Protein AF-A0A3E1DMH4-F1 (afdb_monomer)

Radius of gyration: 22.89 Å; Cα contacts (8 Å, |Δi|>4): 428; chains: 1; bounding box: 79×48×74 Å

Secondary structure (DSSP, 8-state):
-----HHHHHHHHHHHHHHHHHHHHHHHHHHH-HHHHHHHT-EEEETTEEEEHHHHHHHHHHHHHHHHHHHHHH-SS----HHHHHHHHHHHHHH-HHHHHHH---HHHHHHHHHHHHHHHHHHHHHHHHHHHHHHHHHHHHHHHHHTT-TT--HHHHIIIIIHHHHHHHHHHHHHHHHHHHHH---GGGT----EE---HHHHHHHHTTSTTHHHHHHHHTT-----SS---SSHHHHHHHHHHHHHHHHHHHHHHHHHGGG--TTEES----SGGGGT-S-HHHHHHHHHHHHHTHHHHHHHHHH-HHHHHHHHHHHHHHHHHHHHHHHHHHHHHHHH-TTHHHHHHHS--SSSTT--

Structure (mmCIF, N/CA/C/O backbone):
data_AF-A0A3E1DMH4-F1
#
_entry.id   AF-A0A3E1DMH4-F1
#
loop_
_atom_site.group_PDB
_atom_site.id
_atom_site.type_symbol
_atom_site.label_atom_id
_atom_site.label_alt_id
_atom_site.label_comp_id
_atom_site.label_asym_id
_atom_site.label_entity_id
_atom_site.label_seq_id
_atom_site.pdbx_PDB_ins_code
_atom_site.Cartn_x
_atom_site.Cartn_y
_atom_site.Cartn_z
_atom_site.occupancy
_atom_site.B_iso_or_equiv
_atom_site.auth_seq_id
_atom_site.auth_comp_id
_atom_site.auth_asym_id
_atom_site.auth_atom_id
_atom_site.pdbx_PDB_model_num
ATOM 1 N N . MET A 1 1 ? -45.603 11.036 7.719 1.00 42.62 1 MET A N 1
ATOM 2 C CA . MET A 1 1 ? -44.415 11.796 8.165 1.00 42.62 1 MET A CA 1
ATOM 3 C C . MET A 1 1 ? -44.115 11.352 9.591 1.00 42.62 1 MET A C 1
ATOM 5 O O . MET A 1 1 ? -44.604 11.931 10.548 1.00 42.62 1 MET A O 1
ATOM 9 N N . THR A 1 2 ? -43.484 10.188 9.725 1.00 43.38 2 THR A N 1
ATOM 10 C CA . THR A 1 2 ? -43.282 9.510 11.009 1.00 43.38 2 THR A CA 1
ATOM 11 C C . THR A 1 2 ? -42.132 10.176 11.747 1.00 43.38 2 THR A C 1
ATOM 13 O O . THR A 1 2 ? -41.051 10.368 11.196 1.00 43.38 2 THR A O 1
ATOM 16 N N . ILE A 1 3 ? -42.423 10.563 12.981 1.00 47.69 3 ILE A N 1
ATOM 17 C CA . ILE A 1 3 ? -41.559 11.258 13.927 1.00 47.69 3 ILE A CA 1
ATOM 18 C C . ILE A 1 3 ? -40.188 10.569 13.970 1.00 47.69 3 ILE A C 1
ATOM 20 O O . ILE A 1 3 ? -40.087 9.384 14.289 1.00 47.69 3 ILE A O 1
ATOM 24 N N . LEU A 1 4 ? -39.138 11.315 13.615 1.00 56.84 4 LEU A N 1
ATOM 25 C CA . LEU A 1 4 ? -37.748 10.947 13.876 1.00 56.84 4 LEU A CA 1
ATOM 26 C C . LEU A 1 4 ? -37.645 10.524 15.341 1.00 56.84 4 LEU A C 1
ATOM 28 O O . LEU A 1 4 ? -37.853 11.342 16.231 1.00 56.84 4 LEU A O 1
ATOM 32 N N . ASN A 1 5 ? -37.342 9.253 15.595 1.00 65.50 5 ASN A N 1
ATOM 33 C CA . ASN A 1 5 ? -37.099 8.771 16.947 1.00 65.50 5 ASN A CA 1
ATOM 34 C C . ASN A 1 5 ? -35.883 9.550 17.488 1.00 65.50 5 ASN A C 1
ATOM 36 O O . ASN A 1 5 ? -34.754 9.305 17.053 1.00 65.50 5 ASN A O 1
ATOM 40 N N . THR A 1 6 ? -36.108 10.541 18.359 1.00 75.44 6 THR A N 1
ATOM 41 C CA . THR A 1 6 ? -35.108 11.546 18.771 1.00 75.44 6 THR A CA 1
ATOM 42 C C . THR A 1 6 ? -33.751 10.940 19.164 1.00 75.44 6 THR A C 1
ATOM 44 O O . THR A 1 6 ? -32.728 11.465 18.721 1.00 75.44 6 THR A O 1
ATOM 47 N N . PRO A 1 7 ? -33.682 9.801 19.891 1.00 85.62 7 PRO A N 1
ATOM 48 C CA . PRO A 1 7 ? -32.406 9.154 20.211 1.00 85.62 7 PRO A CA 1
ATOM 49 C C . PRO A 1 7 ? -31.637 8.641 18.983 1.00 85.62 7 PRO A C 1
ATOM 51 O O . PRO A 1 7 ? -30.418 8.792 18.913 1.00 85.62 7 PRO A O 1
ATOM 54 N N . ILE A 1 8 ? -32.339 8.076 17.995 1.00 89.69 8 ILE A N 1
ATOM 55 C CA . ILE A 1 8 ? -31.745 7.544 16.758 1.00 89.69 8 ILE A CA 1
ATOM 56 C C . ILE A 1 8 ? -31.169 8.692 15.930 1.00 89.69 8 ILE A C 1
ATOM 58 O O . ILE A 1 8 ? -30.027 8.624 15.481 1.00 89.69 8 ILE A O 1
ATOM 62 N N . PHE A 1 9 ? -31.934 9.772 15.765 1.00 91.12 9 PHE A N 1
ATOM 63 C CA . PHE A 1 9 ? -31.477 10.944 15.021 1.00 91.12 9 PHE A CA 1
ATOM 64 C C . PHE A 1 9 ? -30.254 11.603 15.674 1.00 91.12 9 PHE A C 1
ATOM 66 O O . PHE A 1 9 ? -29.274 11.898 14.990 1.00 91.12 9 PHE A O 1
ATOM 73 N N . LEU A 1 10 ? -30.260 11.755 17.003 1.00 93.19 10 LEU A N 1
ATOM 74 C CA . LEU A 1 10 ? -29.108 12.270 17.747 1.00 93.19 10 LEU A CA 1
ATOM 75 C C . LEU A 1 10 ? -27.868 11.382 17.584 1.00 93.19 10 LEU A C 1
ATOM 77 O O . LEU A 1 10 ? -26.762 11.906 17.453 1.00 93.19 10 LEU A O 1
ATOM 81 N N . GLN A 1 11 ? -28.024 10.055 17.564 1.00 95.25 11 GLN A N 1
ATOM 82 C CA . GLN A 1 11 ? -26.904 9.137 17.342 1.00 95.25 11 GLN A CA 1
ATOM 83 C C . GLN A 1 11 ? -26.311 9.282 15.930 1.00 95.25 11 GLN A C 1
ATOM 85 O O . GLN A 1 11 ? -25.087 9.331 15.795 1.00 95.25 11 GLN A O 1
ATOM 90 N N . ARG A 1 12 ? -27.151 9.438 14.895 1.00 95.69 12 ARG A N 1
ATOM 91 C CA . ARG A 1 12 ? -26.699 9.719 13.516 1.00 95.69 12 ARG A CA 1
ATOM 92 C C . ARG A 1 12 ? -25.896 11.013 13.441 1.00 95.69 12 ARG A C 1
ATOM 94 O O . ARG A 1 12 ? -24.785 11.015 12.914 1.00 95.69 12 ARG A O 1
ATOM 101 N N . LEU A 1 13 ? -26.425 12.093 14.024 1.00 96.12 13 LEU A N 1
ATOM 102 C CA . LEU A 1 13 ? -25.733 13.383 14.067 1.00 96.12 13 LEU A CA 1
ATOM 103 C C . LEU A 1 13 ? -24.399 13.282 14.810 1.00 96.12 13 LEU A C 1
ATOM 105 O O . LEU A 1 13 ? -23.396 13.777 14.313 1.00 96.12 13 LEU A O 1
ATOM 109 N N . ARG A 1 14 ? -24.344 12.582 15.950 1.00 96.38 14 ARG A N 1
ATOM 110 C CA . ARG A 1 14 ? -23.088 12.358 16.687 1.00 96.38 14 ARG A CA 1
ATOM 111 C C . ARG A 1 14 ? -22.049 11.617 15.847 1.00 96.38 14 ARG A C 1
ATOM 113 O O . ARG A 1 14 ? -20.899 12.046 15.805 1.00 96.38 14 ARG A O 1
ATOM 120 N N . ASN A 1 15 ? -22.441 10.530 15.182 1.00 97.00 15 ASN A N 1
ATOM 121 C CA . ASN A 1 15 ? -21.543 9.768 14.313 1.00 97.00 15 ASN A CA 1
ATOM 122 C C . ASN A 1 15 ? -20.984 10.636 13.178 1.00 97.00 15 ASN A C 1
ATOM 124 O O . ASN A 1 15 ? -19.771 10.637 12.942 1.00 97.00 15 ASN A O 1
ATOM 128 N N . LEU A 1 16 ? -21.856 11.402 12.517 1.00 97.62 16 LEU A N 1
ATOM 129 C CA . LEU A 1 16 ? -21.475 12.309 11.441 1.00 97.62 16 LEU A CA 1
ATOM 130 C C . LEU A 1 16 ? -20.545 13.414 11.953 1.00 97.62 16 LEU A C 1
ATOM 132 O O . LEU A 1 16 ? -19.425 13.527 11.467 1.00 97.62 16 LEU A O 1
ATOM 136 N N . SER A 1 17 ? -20.952 14.181 12.967 1.00 97.88 17 SER A N 1
ATOM 137 C CA . SER A 1 17 ? -20.174 15.314 13.485 1.00 97.88 17 SER A CA 1
ATOM 138 C C . SER A 1 17 ? -18.783 14.905 13.963 1.00 97.88 17 SER A C 1
ATOM 140 O O . SER A 1 17 ? -17.814 15.592 13.654 1.00 97.88 17 SER A O 1
ATOM 142 N N . VAL A 1 18 ? -18.654 13.776 14.671 1.00 98.19 18 VAL A N 1
ATOM 143 C CA . VAL A 1 18 ? -17.336 13.304 15.127 1.00 98.19 18 VAL A CA 1
ATOM 144 C C . VAL A 1 18 ? -16.482 12.826 13.953 1.00 98.19 18 VAL A C 1
ATOM 146 O O . VAL A 1 18 ? -15.286 13.099 13.925 1.00 98.19 18 VAL A O 1
ATOM 149 N N . SER A 1 19 ? -17.076 12.164 12.958 1.00 98.00 19 SER A N 1
ATOM 150 C CA . SER A 1 19 ? -16.333 11.756 11.761 1.00 98.00 19 SER A CA 1
ATOM 151 C C . SER A 1 19 ? -15.831 12.965 10.965 1.00 98.00 19 SER A C 1
ATOM 153 O O . SER A 1 19 ? -14.667 12.988 10.579 1.00 98.00 19 SER A O 1
ATOM 155 N N . LEU A 1 20 ? -16.665 13.996 10.781 1.00 98.19 20 LEU A N 1
ATOM 156 C CA . LEU A 1 20 ? -16.268 15.237 10.107 1.00 98.19 20 LEU A CA 1
ATOM 157 C C . LEU A 1 20 ? -15.172 15.977 10.875 1.00 98.19 20 LEU A C 1
ATOM 159 O O . LEU A 1 20 ? -14.202 16.416 10.266 1.00 98.19 20 LEU A O 1
ATOM 163 N N . LEU A 1 21 ? -15.284 16.062 12.205 1.00 98.25 21 LEU A N 1
ATOM 164 C CA . LEU A 1 21 ? -14.245 16.650 13.049 1.00 98.25 21 LEU A CA 1
ATOM 165 C C . LEU A 1 21 ? -12.895 15.957 12.831 1.00 98.25 21 LEU A C 1
ATOM 167 O O . LEU A 1 21 ? -11.893 16.630 12.611 1.00 98.25 21 LEU A O 1
ATOM 171 N N . LEU A 1 22 ? -12.864 14.622 12.865 1.00 98.31 22 LEU A N 1
ATOM 172 C CA . LEU A 1 22 ? -11.626 13.866 12.672 1.00 98.31 22 LEU A CA 1
ATOM 173 C C . LEU A 1 22 ? -11.064 14.035 11.254 1.00 98.31 22 LEU A C 1
ATOM 175 O O . LEU A 1 22 ? -9.857 14.202 11.112 1.00 98.31 22 LEU A O 1
ATOM 179 N N . ILE A 1 23 ? -11.913 14.063 10.220 1.00 98.12 23 ILE A N 1
ATOM 180 C CA . ILE A 1 23 ? -11.485 14.342 8.838 1.00 98.12 23 ILE A CA 1
ATOM 181 C C . ILE A 1 23 ? -10.844 15.731 8.740 1.00 98.12 23 ILE A C 1
ATOM 183 O O . ILE A 1 23 ? -9.777 15.862 8.147 1.00 98.12 23 ILE A O 1
ATOM 187 N N . VAL A 1 24 ? -11.445 16.755 9.355 1.00 98.06 24 VAL A N 1
ATOM 188 C CA . VAL A 1 24 ? -10.882 18.115 9.381 1.00 98.06 24 VAL A CA 1
ATOM 189 C C . VAL A 1 24 ? -9.544 18.138 10.114 1.00 98.06 24 VAL A C 1
ATOM 191 O O . VAL A 1 24 ? -8.591 18.712 9.600 1.00 98.06 24 VAL A O 1
ATOM 194 N N . VAL A 1 25 ? -9.436 17.486 11.276 1.00 98.00 25 VAL A N 1
ATOM 195 C CA . VAL A 1 25 ? -8.175 17.403 12.034 1.00 98.00 25 VAL A CA 1
ATOM 196 C C . VAL A 1 25 ? -7.071 16.753 11.199 1.00 98.00 25 VAL A C 1
ATOM 198 O O . VAL A 1 25 ? -5.960 17.279 11.139 1.00 98.00 25 VAL A O 1
ATOM 201 N N . VAL A 1 26 ? -7.375 15.649 10.513 1.00 97.38 26 VAL A N 1
ATOM 202 C CA . VAL A 1 26 ? -6.429 14.984 9.607 1.00 97.38 26 VAL A CA 1
ATOM 203 C C . VAL A 1 26 ? -6.064 15.903 8.439 1.00 97.38 26 VAL A C 1
ATOM 205 O O . VAL A 1 26 ? -4.884 16.078 8.150 1.00 97.38 26 VAL A O 1
ATOM 208 N N . GLY A 1 27 ? -7.041 16.557 7.808 1.00 96.81 27 GLY A N 1
ATOM 209 C CA . GLY A 1 27 ? -6.798 17.508 6.719 1.00 96.81 27 GLY A CA 1
ATOM 210 C C . GLY A 1 27 ? -5.897 18.676 7.134 1.00 96.81 27 GLY A C 1
ATOM 211 O O . GLY A 1 27 ? -4.957 19.010 6.416 1.00 96.81 27 GLY A O 1
ATOM 212 N N . VAL A 1 28 ? -6.121 19.248 8.323 1.00 97.44 28 VAL A N 1
ATOM 213 C CA . VAL A 1 28 ? -5.273 20.305 8.900 1.00 97.44 28 VAL A CA 1
ATOM 214 C C . VAL A 1 28 ? -3.858 19.795 9.153 1.00 97.44 28 VAL A C 1
ATOM 216 O O . VAL A 1 28 ? -2.903 20.494 8.829 1.00 97.44 28 VAL A O 1
ATOM 219 N N . PHE A 1 29 ? -3.699 18.577 9.677 1.00 96.75 29 PHE A N 1
ATOM 220 C CA . PHE A 1 29 ? -2.381 17.967 9.858 1.00 96.75 29 PHE A CA 1
ATOM 221 C C . PHE A 1 29 ? -1.618 17.864 8.527 1.00 96.75 29 PHE A C 1
ATOM 223 O O . PHE A 1 29 ? -0.484 18.330 8.434 1.00 96.75 29 PHE A O 1
ATOM 230 N N . TYR A 1 30 ? -2.246 17.341 7.472 1.00 96.81 30 TYR A N 1
ATOM 231 C CA . TYR A 1 30 ? -1.613 17.247 6.151 1.00 96.81 30 TYR A CA 1
ATOM 232 C C . TYR A 1 30 ? -1.317 18.619 5.523 1.00 96.81 30 TYR A C 1
ATOM 234 O O . TYR A 1 30 ? -0.288 18.773 4.867 1.00 96.81 30 TYR A O 1
ATOM 242 N N . ALA A 1 31 ? -2.166 19.622 5.760 1.00 96.44 31 ALA A N 1
ATOM 243 C CA . ALA A 1 31 ? -1.942 20.991 5.296 1.00 96.44 31 ALA A CA 1
ATOM 244 C C . ALA A 1 31 ? -0.816 21.715 6.056 1.00 96.44 31 ALA A C 1
ATOM 246 O O . ALA A 1 31 ? -0.159 22.584 5.487 1.00 96.44 31 ALA A O 1
ATOM 247 N N . ALA A 1 32 ? -0.598 21.394 7.335 1.00 97.12 32 ALA A N 1
ATOM 248 C CA . ALA A 1 32 ? 0.325 22.123 8.208 1.00 97.12 32 ALA A CA 1
ATOM 249 C C . ALA A 1 32 ? 1.769 21.599 8.169 1.00 97.12 32 ALA A C 1
ATOM 251 O O . ALA A 1 32 ? 2.702 22.348 8.457 1.00 97.12 32 ALA A O 1
ATOM 252 N N . ILE A 1 33 ? 1.976 20.321 7.846 1.00 96.75 33 ILE A N 1
ATOM 253 C CA . ILE A 1 33 ? 3.300 19.693 7.909 1.00 96.75 33 ILE A CA 1
ATOM 254 C C . ILE A 1 33 ? 4.081 19.935 6.600 1.00 96.75 33 ILE A C 1
ATOM 256 O O . ILE A 1 33 ? 3.636 19.484 5.540 1.00 96.75 33 ILE A O 1
ATOM 260 N N . PRO A 1 34 ? 5.287 20.546 6.643 1.00 96.88 34 PRO A N 1
ATOM 261 C CA . PRO A 1 34 ? 6.045 20.912 5.438 1.00 96.88 34 PRO A CA 1
ATOM 262 C C . PRO A 1 34 ? 6.366 19.749 4.493 1.00 96.88 34 PRO A C 1
ATOM 264 O O . PRO A 1 34 ? 6.359 19.916 3.274 1.00 96.88 34 PRO A O 1
ATOM 267 N N . TYR A 1 35 ? 6.627 18.554 5.040 1.00 96.31 35 TYR A N 1
ATOM 268 C CA . TYR A 1 35 ? 6.840 17.362 4.215 1.00 96.31 35 TYR A CA 1
ATOM 269 C C . TYR A 1 35 ? 5.624 17.089 3.323 1.00 96.31 35 TYR A C 1
ATOM 271 O O . TYR A 1 35 ? 5.773 16.899 2.118 1.00 96.31 35 TYR A O 1
ATOM 279 N N . PHE A 1 36 ? 4.420 17.103 3.902 1.00 96.81 36 PHE A N 1
ATOM 280 C CA . PHE A 1 36 ? 3.196 16.804 3.170 1.00 96.81 36 PHE A CA 1
ATOM 281 C C . PHE A 1 36 ? 2.824 17.921 2.199 1.00 96.81 36 PHE A C 1
ATOM 283 O O . PHE A 1 36 ? 2.425 17.615 1.082 1.00 96.81 36 PHE A O 1
ATOM 290 N N . GLN A 1 37 ? 3.068 19.189 2.537 1.00 96.06 37 GLN A N 1
ATOM 291 C CA . GLN A 1 37 ? 2.908 20.290 1.579 1.00 96.06 37 GLN A CA 1
ATOM 292 C C . GLN A 1 37 ? 3.702 20.039 0.288 1.00 96.06 37 GLN A C 1
ATOM 294 O O . GLN A 1 37 ? 3.153 20.160 -0.804 1.00 96.06 37 GLN A O 1
ATOM 299 N N . ARG A 1 38 ? 4.965 19.603 0.404 1.00 97.12 38 ARG A N 1
ATOM 300 C CA . ARG A 1 38 ? 5.793 19.231 -0.755 1.00 97.12 38 ARG A CA 1
ATOM 301 C C . ARG A 1 38 ? 5.324 17.938 -1.422 1.00 97.12 38 ARG A C 1
ATOM 303 O O . ARG A 1 38 ? 5.307 17.843 -2.644 1.00 97.12 38 ARG A O 1
ATOM 310 N N . TYR A 1 39 ? 4.965 16.927 -0.638 1.00 96.62 39 TYR A N 1
ATOM 311 C CA . TYR A 1 39 ? 4.525 15.639 -1.174 1.00 96.62 39 TYR A CA 1
ATOM 312 C C . TYR A 1 39 ? 3.250 15.772 -2.020 1.00 96.62 39 TYR A C 1
ATOM 314 O O . TYR A 1 39 ? 3.135 15.149 -3.078 1.00 96.62 39 TYR A O 1
ATOM 322 N N . PHE A 1 40 ? 2.306 16.599 -1.561 1.00 96.88 40 PHE A N 1
ATOM 323 C CA . PHE A 1 40 ? 1.018 16.825 -2.210 1.00 96.88 40 PHE A CA 1
ATOM 324 C C . PHE A 1 40 ? 1.038 17.958 -3.253 1.00 96.88 40 PHE A C 1
ATOM 326 O O . PHE A 1 40 ? 0.061 18.111 -3.984 1.00 96.88 40 PHE A O 1
ATOM 333 N N . SER A 1 41 ? 2.141 18.707 -3.389 1.00 97.00 41 SER A N 1
ATOM 334 C CA . SER A 1 41 ? 2.331 19.679 -4.478 1.00 97.00 41 SER A CA 1
ATOM 335 C C . SER A 1 41 ? 2.817 19.048 -5.787 1.00 97.00 41 SER A C 1
ATOM 337 O O . SER A 1 41 ? 2.982 19.754 -6.778 1.00 97.00 41 SER A O 1
ATOM 339 N N . VAL A 1 42 ? 3.107 17.743 -5.802 1.00 96.31 42 VAL A N 1
ATOM 340 C CA . VAL A 1 42 ? 3.463 17.020 -7.031 1.00 96.31 42 VAL A CA 1
ATOM 341 C C . VAL A 1 42 ? 2.265 17.026 -7.980 1.00 96.31 42 VAL A C 1
ATOM 343 O O . VAL A 1 42 ? 1.133 16.793 -7.546 1.00 96.31 42 VAL A O 1
ATOM 346 N N . HIS A 1 43 ? 2.536 17.320 -9.250 1.00 96.62 43 HIS A N 1
ATOM 347 C CA . HIS A 1 43 ? 1.541 17.391 -10.313 1.00 96.62 43 HIS A CA 1
ATOM 348 C C . HIS A 1 43 ? 1.514 16.077 -11.086 1.00 96.62 43 HIS A C 1
ATOM 350 O O . HIS A 1 43 ? 2.563 15.491 -11.362 1.00 96.62 43 HIS A O 1
ATOM 356 N N . THR A 1 44 ? 0.312 15.664 -11.459 1.00 95.69 44 THR A N 1
ATOM 357 C CA . THR A 1 44 ? 0.065 14.533 -12.341 1.00 95.69 44 THR A CA 1
ATOM 358 C C . THR A 1 44 ? -0.779 15.030 -13.501 1.00 95.69 44 THR A C 1
ATOM 360 O O . THR A 1 44 ? -1.880 15.548 -13.296 1.00 95.69 44 THR A O 1
ATOM 363 N N . HIS A 1 45 ? -0.250 14.865 -14.711 1.00 93.69 45 HIS A N 1
ATOM 364 C CA . HIS A 1 45 ? -0.964 15.198 -15.932 1.00 93.69 45 HIS A CA 1
ATOM 365 C C . HIS A 1 45 ? -2.074 14.181 -16.176 1.00 93.69 45 HIS A C 1
ATOM 367 O O . HIS A 1 45 ? -1.820 12.972 -16.208 1.00 93.69 45 HIS A O 1
ATOM 373 N N . PHE A 1 46 ? -3.303 14.655 -16.346 1.00 92.81 46 PHE A N 1
ATOM 374 C CA . PHE A 1 46 ? -4.442 13.799 -16.634 1.00 92.81 46 PHE A CA 1
ATOM 375 C C . PHE A 1 46 ? -5.333 14.429 -17.699 1.00 92.81 46 PHE A C 1
ATOM 377 O O . PHE A 1 46 ? -5.893 15.508 -17.512 1.00 92.81 46 PHE A O 1
ATOM 384 N N . PHE A 1 47 ? -5.475 13.720 -18.821 1.00 87.44 47 PHE A N 1
ATOM 385 C CA . PHE A 1 47 ? -6.096 14.217 -20.048 1.00 87.44 47 PHE A CA 1
ATOM 386 C C . PHE A 1 47 ? -5.420 15.473 -20.608 1.00 87.44 47 PHE A C 1
ATOM 388 O O . PHE A 1 47 ? -4.513 15.346 -21.418 1.00 87.44 47 PHE A O 1
ATOM 395 N N . ALA A 1 48 ? -5.892 16.659 -20.225 1.00 88.62 48 ALA A N 1
ATOM 396 C CA . ALA A 1 48 ? -5.423 17.946 -20.740 1.00 88.62 48 ALA A CA 1
ATOM 397 C C . ALA A 1 48 ? -5.066 18.936 -19.620 1.00 88.62 48 ALA A C 1
ATOM 399 O O . ALA A 1 48 ? -4.719 20.081 -19.899 1.00 88.62 48 ALA A O 1
ATOM 400 N N . GLU A 1 49 ? -5.164 18.509 -18.361 1.00 94.44 49 GLU A N 1
ATOM 401 C CA . GLU A 1 49 ? -4.953 19.359 -17.196 1.00 94.44 49 GLU A CA 1
ATOM 402 C C . GLU A 1 49 ? -3.959 18.712 -16.232 1.00 94.44 49 GLU A C 1
ATOM 404 O O . GLU A 1 49 ? -3.864 17.486 -16.122 1.00 94.44 49 GLU A O 1
ATOM 409 N N . ASP A 1 50 ? -3.228 19.555 -15.509 1.00 95.81 50 ASP A N 1
ATOM 410 C CA . ASP A 1 50 ? -2.349 19.121 -14.434 1.00 95.81 50 ASP A CA 1
ATOM 411 C C . ASP A 1 50 ? -3.067 19.249 -13.097 1.00 95.81 50 ASP A C 1
ATOM 413 O O . ASP A 1 50 ? -3.500 20.332 -12.696 1.00 95.81 50 ASP A O 1
ATOM 417 N N . PHE A 1 51 ? -3.137 18.137 -12.372 1.00 97.62 51 PHE A N 1
ATOM 418 C CA . PHE A 1 51 ? -3.711 18.107 -11.038 1.00 97.62 51 PHE A CA 1
ATOM 419 C C . PHE A 1 51 ? -2.608 17.912 -10.014 1.00 97.62 51 PHE A C 1
ATOM 421 O O . PHE A 1 51 ? -1.839 16.952 -10.066 1.00 97.62 51 PHE A O 1
ATOM 428 N N . THR A 1 52 ? -2.557 18.796 -9.024 1.00 97.94 52 THR A N 1
ATOM 429 C CA . THR A 1 52 ? -1.785 18.517 -7.814 1.00 97.94 52 THR A CA 1
ATOM 430 C C . THR A 1 52 ? -2.453 17.393 -7.034 1.00 97.94 52 THR A C 1
ATOM 432 O O . THR A 1 52 ? -3.682 17.322 -6.923 1.00 97.94 52 THR A O 1
ATOM 435 N N . ARG A 1 53 ? -1.649 16.549 -6.391 1.00 97.50 53 ARG A N 1
ATOM 436 C CA . ARG A 1 53 ? -2.162 15.539 -5.452 1.00 97.50 53 ARG A CA 1
ATOM 437 C C . ARG A 1 53 ? -3.036 16.156 -4.352 1.00 97.50 53 ARG A C 1
ATOM 439 O O . ARG A 1 53 ? -3.975 15.514 -3.889 1.00 97.50 53 ARG A O 1
ATOM 446 N N . TRP A 1 54 ? -2.760 17.399 -3.949 1.00 97.75 54 TRP A N 1
ATOM 447 C CA . TRP A 1 54 ? -3.593 18.149 -3.007 1.00 97.75 54 TRP A CA 1
ATOM 448 C C . TRP A 1 54 ? -5.004 18.418 -3.547 1.00 97.75 54 TRP A C 1
ATOM 450 O O . TRP A 1 54 ? -5.981 18.147 -2.851 1.00 97.75 54 TRP A O 1
ATOM 460 N N . GLN A 1 55 ? -5.129 18.899 -4.790 1.00 97.56 55 GLN A N 1
ATOM 461 C CA . GLN A 1 55 ? -6.434 19.113 -5.433 1.00 97.56 55 GLN A CA 1
ATOM 462 C C . GLN A 1 55 ? -7.224 17.808 -5.538 1.00 97.56 55 GLN A C 1
ATOM 464 O O . GLN A 1 55 ? -8.410 17.784 -5.214 1.00 97.56 55 GLN A O 1
ATOM 469 N N . VAL A 1 56 ? -6.566 16.714 -5.931 1.00 97.94 56 VAL A N 1
ATOM 470 C CA . VAL A 1 56 ? -7.191 15.383 -5.996 1.00 97.94 56 VAL A CA 1
ATOM 471 C C . VAL A 1 56 ? -7.706 14.965 -4.619 1.00 97.94 56 VAL A C 1
ATOM 473 O O . VAL A 1 56 ? -8.879 14.615 -4.477 1.00 97.94 56 VAL A O 1
ATOM 476 N N . LEU A 1 57 ? -6.857 15.049 -3.590 1.00 97.88 57 LEU A N 1
ATOM 477 C CA . LEU A 1 57 ? -7.216 14.665 -2.228 1.00 97.88 57 LEU A CA 1
ATOM 478 C C . LEU A 1 57 ? -8.395 15.489 -1.698 1.00 97.88 57 LEU A C 1
ATOM 480 O O . LEU A 1 57 ? -9.320 14.915 -1.122 1.00 97.88 57 LEU A O 1
ATOM 484 N N . LEU A 1 58 ? -8.394 16.809 -1.904 1.00 97.62 58 LEU A N 1
ATOM 485 C CA . LEU A 1 58 ? -9.495 17.680 -1.489 1.00 97.62 58 LEU A CA 1
ATOM 486 C C . LEU A 1 58 ? -10.799 17.328 -2.206 1.00 97.62 58 LEU A C 1
ATOM 488 O O . LEU A 1 58 ? -11.815 17.131 -1.541 1.00 97.62 58 LEU A O 1
ATOM 492 N N . THR A 1 59 ? -10.775 17.192 -3.533 1.00 97.56 59 THR A N 1
ATOM 493 C CA . THR A 1 59 ? -11.966 16.859 -4.330 1.00 97.56 59 THR A CA 1
ATOM 494 C C . THR A 1 59 ? -12.572 15.528 -3.894 1.00 97.56 59 THR A C 1
ATOM 496 O O . THR A 1 59 ? -13.773 15.444 -3.622 1.00 97.56 59 THR A O 1
ATOM 499 N N . VAL A 1 60 ? -11.741 14.494 -3.741 1.00 97.88 60 VAL A N 1
ATOM 500 C CA . VAL A 1 60 ? -12.192 13.173 -3.278 1.00 97.88 60 VAL A CA 1
ATOM 501 C C . VAL A 1 60 ? -12.689 13.234 -1.835 1.00 97.88 60 VAL A C 1
ATOM 503 O O . VAL A 1 60 ? -13.702 12.616 -1.519 1.00 97.88 60 VAL A O 1
ATOM 506 N N . THR A 1 61 ? -12.048 14.017 -0.963 1.00 97.94 61 THR A N 1
ATOM 507 C CA . THR A 1 61 ? -12.492 14.195 0.429 1.00 97.94 61 THR A CA 1
ATOM 508 C C . THR A 1 61 ? -13.861 14.868 0.504 1.00 97.94 61 THR A C 1
ATOM 510 O O . THR A 1 61 ? -14.701 14.436 1.291 1.00 97.94 61 THR A O 1
ATOM 513 N N . LEU A 1 62 ? -14.128 15.882 -0.324 1.00 97.94 62 LEU A N 1
ATOM 514 C CA . LEU A 1 62 ? -15.439 16.538 -0.390 1.00 97.94 62 LEU A CA 1
ATOM 515 C C . LEU A 1 62 ? -16.530 15.562 -0.847 1.00 97.94 62 LEU A C 1
ATOM 517 O O . LEU A 1 62 ? -17.580 15.468 -0.207 1.00 97.94 62 LEU A O 1
ATOM 521 N N . GLY A 1 63 ? -16.257 14.782 -1.898 1.00 98.06 63 GLY A N 1
ATOM 522 C CA . GLY A 1 63 ? -17.155 13.713 -2.342 1.00 98.06 63 GLY A CA 1
ATOM 523 C C . GLY A 1 63 ? -17.383 12.659 -1.254 1.00 98.06 63 GLY A C 1
ATOM 524 O O . GLY A 1 63 ? -18.520 12.274 -0.981 1.00 98.06 63 GLY A O 1
ATOM 525 N N . TYR A 1 64 ? -16.321 12.244 -0.563 1.00 97.56 64 TYR A N 1
ATOM 526 C CA . TYR A 1 64 ? -16.392 11.283 0.537 1.00 97.56 64 TYR A CA 1
ATOM 527 C C . TYR A 1 64 ? -17.211 11.810 1.723 1.00 97.56 64 TYR A C 1
ATOM 529 O O . TYR A 1 64 ? -18.047 11.086 2.256 1.00 97.56 64 TYR A O 1
ATOM 537 N N . VAL A 1 65 ? -17.040 13.077 2.108 1.00 97.69 65 VAL A N 1
ATOM 538 C CA . VAL A 1 65 ? -17.833 13.738 3.159 1.00 97.69 65 VAL A CA 1
ATOM 539 C C . VAL A 1 65 ? -19.317 13.761 2.801 1.00 97.69 65 VAL A C 1
ATOM 541 O O . VAL A 1 65 ? -20.155 13.470 3.658 1.00 97.69 65 VAL A O 1
ATOM 544 N N . PHE A 1 66 ? -19.652 14.053 1.543 1.00 97.81 66 PHE A N 1
ATOM 545 C CA . PHE A 1 66 ? -21.032 14.000 1.067 1.00 97.81 66 PHE A CA 1
ATOM 546 C C . PHE A 1 66 ? -21.612 12.581 1.164 1.00 97.81 66 PHE A C 1
ATOM 548 O O . PHE A 1 66 ? -22.684 12.389 1.740 1.00 97.81 66 PHE A O 1
ATOM 555 N N . LEU A 1 67 ? -20.885 11.567 0.687 1.00 96.69 67 LEU A N 1
ATOM 556 C CA . LEU A 1 67 ? -21.314 10.167 0.791 1.00 96.69 67 LEU A CA 1
ATOM 557 C C . LEU A 1 67 ? -21.469 9.716 2.248 1.00 96.69 67 LEU A C 1
ATOM 559 O O . LEU A 1 67 ? -22.431 9.026 2.583 1.00 96.69 67 LEU A O 1
ATOM 563 N N . LEU A 1 68 ? -20.568 10.144 3.133 1.00 95.50 68 LEU A N 1
ATOM 564 C CA . LEU A 1 68 ? -20.618 9.832 4.559 1.00 95.50 68 LEU A CA 1
ATOM 565 C C . LEU A 1 68 ? -21.826 10.483 5.246 1.00 95.50 68 LEU A C 1
ATOM 567 O O . LEU A 1 68 ? -22.451 9.872 6.115 1.00 95.50 68 LEU A O 1
ATOM 571 N N . MET A 1 69 ? -22.184 11.702 4.836 1.00 96.38 69 MET A N 1
ATOM 572 C CA . MET A 1 69 ? -23.406 12.376 5.272 1.00 96.38 69 MET A CA 1
ATOM 573 C C . MET A 1 69 ? -24.643 11.580 4.856 1.00 96.38 69 MET A C 1
ATOM 575 O O . MET A 1 69 ? -25.488 11.287 5.703 1.00 96.38 69 MET A O 1
ATOM 579 N N . VAL A 1 70 ? -24.729 11.170 3.587 1.00 95.94 70 VAL A N 1
ATOM 580 C CA . VAL A 1 70 ? -25.830 10.328 3.093 1.00 95.94 70 VAL A CA 1
ATOM 581 C C . VAL A 1 70 ? -25.891 9.009 3.866 1.00 95.94 70 VAL A C 1
ATOM 583 O O . VAL A 1 70 ? -26.967 8.620 4.323 1.00 95.94 70 VAL A O 1
ATOM 586 N N . PHE A 1 71 ? -24.751 8.346 4.079 1.00 94.44 71 PHE A N 1
ATOM 587 C CA . PHE A 1 71 ? -24.662 7.088 4.821 1.00 94.44 71 PHE A CA 1
ATOM 588 C C . PHE A 1 71 ? -25.200 7.223 6.251 1.00 94.44 71 PHE A C 1
ATOM 590 O O . PHE A 1 71 ? -26.180 6.565 6.600 1.00 94.44 71 PHE A O 1
ATOM 597 N N . TYR A 1 72 ? -24.637 8.119 7.069 1.00 94.75 72 TYR A N 1
ATOM 598 C CA . TYR A 1 72 ? -25.056 8.238 8.469 1.00 94.75 72 TYR A CA 1
ATOM 599 C C . TYR A 1 72 ? -26.498 8.723 8.623 1.00 94.75 72 TYR A C 1
ATOM 601 O O . TYR A 1 72 ? -27.183 8.307 9.556 1.00 94.75 72 TYR A O 1
ATOM 609 N N . LEU A 1 73 ? -26.990 9.586 7.728 1.00 94.00 73 LEU A N 1
ATOM 610 C CA . LEU A 1 73 ? -28.373 10.065 7.798 1.00 94.00 73 LEU A CA 1
ATOM 611 C C . LEU A 1 73 ? -29.392 9.005 7.354 1.00 94.00 73 LEU A C 1
ATOM 613 O O . LEU A 1 73 ? -30.528 9.038 7.838 1.00 94.00 73 LEU A O 1
ATOM 617 N N . SER A 1 74 ? -28.998 8.060 6.494 1.00 92.56 74 SER A N 1
ATOM 618 C CA . SER A 1 74 ? -29.866 6.992 5.968 1.00 92.56 74 SER A CA 1
ATOM 619 C C . SER A 1 74 ? -29.773 5.661 6.725 1.00 92.56 74 SER A C 1
ATOM 621 O O . SER A 1 74 ? -30.646 4.805 6.563 1.00 92.56 74 SER A O 1
ATOM 623 N N . GLU A 1 75 ? -28.772 5.482 7.590 1.00 90.75 75 GLU A N 1
ATOM 624 C CA . GLU A 1 75 ? -28.535 4.239 8.328 1.00 90.75 75 GLU A CA 1
ATOM 625 C C . GLU A 1 75 ? -29.737 3.837 9.203 1.00 90.75 75 GLU A C 1
ATOM 627 O O . GLU A 1 75 ? -30.142 4.560 10.119 1.00 90.75 75 GLU A O 1
ATOM 632 N N . LYS A 1 76 ? -30.317 2.657 8.941 1.00 88.50 76 LYS A N 1
ATOM 633 C CA . LYS A 1 76 ? -31.545 2.188 9.614 1.00 88.50 76 LYS A CA 1
ATOM 634 C C . LYS A 1 76 ? -31.354 1.990 11.120 1.00 88.50 76 LYS A C 1
ATOM 636 O O . LYS A 1 76 ? -32.229 2.367 11.894 1.00 88.50 76 LYS A O 1
ATOM 641 N N . THR A 1 77 ? -30.212 1.439 11.522 1.00 89.94 77 THR A N 1
ATOM 642 C CA . THR A 1 77 ? -29.893 1.061 12.906 1.00 89.94 77 THR A CA 1
ATOM 643 C C . THR A 1 77 ? -28.514 1.607 13.295 1.00 89.94 77 THR A C 1
ATOM 645 O O . THR A 1 77 ? -27.547 0.848 13.310 1.00 89.94 77 THR A O 1
ATOM 648 N N . PRO A 1 78 ? -28.394 2.921 13.567 1.00 91.12 78 PRO A N 1
ATOM 649 C CA . PRO A 1 78 ? -27.100 3.555 13.786 1.00 91.12 78 PRO A CA 1
ATOM 650 C C . PRO A 1 78 ? -26.462 3.103 15.100 1.00 91.12 78 PRO A C 1
ATOM 652 O O . PRO A 1 78 ? -26.952 3.412 16.189 1.00 91.12 78 PRO A O 1
ATOM 655 N N . GLY A 1 79 ? -25.343 2.388 14.982 1.00 91.88 79 GLY A N 1
ATOM 656 C CA . GLY A 1 79 ? -24.489 2.016 16.107 1.00 91.88 79 GLY A CA 1
ATOM 657 C C . GLY A 1 79 ? -23.561 3.151 16.554 1.00 91.88 79 GLY A C 1
ATOM 658 O O . GLY A 1 79 ? -23.619 4.283 16.063 1.00 91.88 79 GLY A O 1
ATOM 659 N N . ILE A 1 80 ? -22.661 2.851 17.491 1.00 95.56 80 ILE A N 1
ATOM 660 C CA . ILE A 1 80 ? -21.569 3.764 17.852 1.00 95.56 80 ILE A CA 1
ATOM 661 C C . ILE A 1 80 ? -20.463 3.614 16.804 1.00 95.56 80 ILE A C 1
ATOM 663 O O . ILE A 1 80 ? -19.869 2.547 16.676 1.00 95.56 80 ILE A O 1
ATOM 667 N N . SER A 1 81 ? -20.173 4.682 16.061 1.00 96.12 81 SER A N 1
ATOM 668 C CA . SER A 1 81 ? -19.099 4.666 15.061 1.00 96.12 81 SER A CA 1
ATOM 669 C C . SER A 1 81 ? -17.707 4.541 15.693 1.00 96.12 81 SER A C 1
ATOM 671 O O . SER A 1 81 ? -17.447 5.042 16.793 1.00 96.12 81 SER A O 1
ATOM 673 N N . LYS A 1 82 ? -16.763 3.965 14.935 1.00 96.69 82 LYS A N 1
ATOM 674 C CA . LYS A 1 82 ? -15.333 3.928 15.294 1.00 96.69 82 LYS A CA 1
ATOM 675 C C . LYS A 1 82 ? -14.753 5.332 15.542 1.00 96.69 82 LYS A C 1
ATOM 677 O O . LYS A 1 82 ? -13.896 5.488 16.405 1.00 96.69 82 LYS A O 1
ATOM 682 N N . SER A 1 83 ? -15.281 6.359 14.871 1.00 97.88 83 SER A N 1
ATOM 683 C CA . SER A 1 83 ? -14.938 7.769 15.101 1.00 97.88 83 SER A CA 1
ATOM 684 C C . SER A 1 83 ? -15.287 8.239 16.520 1.00 97.88 83 SER A C 1
ATOM 686 O O . SER A 1 83 ? -14.469 8.882 17.178 1.00 97.88 83 SER A O 1
ATOM 688 N N . ILE A 1 84 ? -16.467 7.878 17.042 1.00 98.31 84 ILE A N 1
ATOM 689 C CA . ILE A 1 84 ? -16.836 8.181 18.437 1.00 98.31 84 ILE A CA 1
ATOM 690 C C . ILE A 1 84 ? -15.925 7.432 19.412 1.00 98.31 84 ILE A C 1
ATOM 692 O O . ILE A 1 84 ? -15.478 8.020 20.397 1.00 98.31 84 ILE A O 1
ATOM 696 N N . LEU A 1 85 ? -15.642 6.154 19.148 1.00 98.44 85 LEU A N 1
ATOM 697 C CA . LEU A 1 85 ? -14.750 5.345 19.985 1.00 98.44 85 LEU A CA 1
ATOM 698 C C . LEU A 1 85 ? -13.329 5.927 20.025 1.00 98.44 85 LEU A C 1
ATOM 700 O O . LEU A 1 85 ? -12.751 6.039 21.103 1.00 98.44 85 LEU A O 1
ATOM 704 N N . CYS A 1 86 ? -12.814 6.406 18.889 1.00 98.56 86 CYS A N 1
ATOM 705 C CA . CYS A 1 86 ? -11.556 7.149 18.819 1.00 98.56 86 CYS A CA 1
ATOM 706 C C . CYS A 1 86 ? -11.588 8.406 19.698 1.00 98.56 86 CYS A C 1
ATOM 708 O O . CYS A 1 86 ? -10.671 8.636 20.482 1.00 98.56 86 CYS A O 1
ATOM 710 N N . LEU A 1 87 ? -12.647 9.218 19.615 1.00 98.06 87 LEU A N 1
ATOM 711 C CA . LEU A 1 87 ? -12.749 10.435 20.425 1.00 98.06 87 LEU A CA 1
ATOM 712 C C . LEU A 1 87 ? -12.810 10.127 21.932 1.00 98.06 87 LEU A C 1
ATOM 714 O O . LEU A 1 87 ? -12.221 10.854 22.732 1.00 98.06 87 LEU A O 1
ATOM 718 N N . ARG A 1 88 ? -13.478 9.035 22.330 1.00 97.81 88 ARG A N 1
ATOM 719 C CA . ARG A 1 88 ? -13.476 8.548 23.722 1.00 97.81 88 ARG A CA 1
ATOM 720 C C . ARG A 1 88 ? -12.078 8.130 24.171 1.00 97.81 88 ARG A C 1
ATOM 722 O O . ARG A 1 88 ? -11.651 8.568 25.237 1.00 97.81 88 ARG A O 1
ATOM 729 N N . ALA A 1 89 ? -11.362 7.380 23.333 1.00 97.88 89 ALA A N 1
ATOM 730 C CA . ALA A 1 89 ? -9.987 6.966 23.598 1.00 97.88 89 ALA A CA 1
ATOM 731 C C . ALA A 1 89 ? -9.062 8.177 23.805 1.00 97.88 89 ALA A C 1
ATOM 733 O O . ALA A 1 89 ? -8.345 8.251 24.801 1.00 97.88 89 ALA A O 1
ATOM 734 N N . LEU A 1 90 ? -9.132 9.170 22.908 1.00 97.38 90 LEU A N 1
ATOM 735 C CA . LEU A 1 90 ? -8.359 10.413 23.009 1.00 97.38 90 LEU A CA 1
ATOM 736 C C . LEU A 1 90 ? -8.700 11.190 24.282 1.00 97.38 90 LEU A C 1
ATOM 738 O O . LEU A 1 90 ? -7.804 11.623 25.005 1.00 97.38 90 LEU A O 1
ATOM 742 N N . LYS A 1 91 ? -9.992 11.321 24.605 1.00 97.12 91 LYS A N 1
ATOM 743 C CA . LYS A 1 91 ? -10.426 11.975 25.843 1.00 97.12 91 LYS A CA 1
ATOM 744 C C . LYS A 1 91 ? -9.855 11.268 27.070 1.00 97.12 91 LYS A C 1
ATOM 746 O O . LYS A 1 91 ? -9.373 11.950 27.966 1.00 97.12 91 LYS A O 1
ATOM 751 N N . ARG A 1 92 ? -9.879 9.932 27.104 1.00 96.44 92 ARG A N 1
ATOM 752 C CA . ARG A 1 92 ? -9.365 9.127 28.222 1.00 96.44 92 ARG A CA 1
ATOM 753 C C . ARG A 1 92 ? -7.849 9.256 28.379 1.00 96.44 92 ARG A C 1
ATOM 755 O O . ARG A 1 92 ? -7.375 9.411 29.504 1.00 96.44 92 ARG A O 1
ATOM 762 N N . LEU A 1 93 ? -7.109 9.262 27.268 1.00 96.00 93 LEU A N 1
ATOM 763 C CA . LEU A 1 93 ? -5.662 9.501 27.260 1.00 96.00 93 LEU A CA 1
ATOM 764 C C . LEU A 1 93 ? -5.307 10.860 27.878 1.00 96.00 93 LEU A C 1
ATOM 766 O O . LEU A 1 93 ? -4.345 10.948 28.634 1.00 96.00 93 LEU A O 1
ATOM 770 N N . VAL A 1 94 ? -6.109 11.895 27.611 1.00 96.31 94 VAL A N 1
ATOM 771 C CA . VAL A 1 94 ? -5.899 13.245 28.159 1.00 96.31 94 VAL A CA 1
ATOM 772 C C . VAL A 1 94 ? -6.384 13.364 29.607 1.00 96.31 94 VAL A C 1
ATOM 774 O O . VAL A 1 94 ? -5.683 13.920 30.447 1.00 96.31 94 VAL A O 1
ATOM 777 N N . SER A 1 95 ? -7.572 12.849 29.930 1.00 96.69 95 SER A N 1
ATOM 778 C CA . SER A 1 95 ? -8.181 13.027 31.255 1.00 96.69 95 SER A CA 1
ATOM 779 C C . SER A 1 95 ? -7.610 12.096 32.320 1.00 96.69 95 SER A C 1
ATOM 781 O O . SER A 1 95 ? -7.759 12.354 33.513 1.00 96.69 95 SER A O 1
ATOM 783 N N . SER A 1 96 ? -7.039 10.957 31.923 1.00 95.06 96 SER A N 1
ATOM 784 C CA . SER A 1 96 ? -6.594 9.905 32.844 1.00 95.06 96 SER A CA 1
ATOM 785 C C . SER A 1 96 ? -5.363 9.150 32.308 1.00 95.06 96 SER A C 1
ATOM 787 O O . SER A 1 96 ? -5.409 7.924 32.151 1.00 95.06 96 SER A O 1
ATOM 789 N N . PRO A 1 97 ? -4.237 9.845 32.044 1.00 93.62 97 PRO A N 1
ATOM 790 C CA . PRO A 1 97 ? -3.063 9.259 31.391 1.00 93.62 97 PRO A CA 1
ATOM 791 C C . PRO A 1 97 ? -2.426 8.127 32.205 1.00 93.62 97 PRO A C 1
ATOM 793 O O . PRO A 1 97 ? -2.134 7.068 31.660 1.00 93.62 97 PRO A O 1
ATOM 796 N N . GLN A 1 98 ? -2.270 8.299 33.524 1.00 93.94 98 GLN A N 1
ATOM 797 C CA . GLN A 1 98 ? -1.662 7.281 34.392 1.00 93.94 98 GLN A CA 1
ATOM 798 C C . GLN A 1 98 ? -2.488 5.990 34.450 1.00 93.94 98 GLN A C 1
ATOM 800 O O . GLN A 1 98 ? -1.932 4.893 34.423 1.00 93.94 98 GLN A O 1
ATOM 805 N N . LEU A 1 99 ? -3.818 6.118 34.511 1.00 91.69 99 LEU A N 1
ATOM 806 C CA . LEU A 1 99 ? -4.720 4.969 34.507 1.00 91.69 99 LEU A CA 1
ATOM 807 C C . LEU A 1 99 ? -4.658 4.246 33.162 1.00 91.69 99 LEU A C 1
ATOM 809 O O . LEU A 1 99 ? -4.539 3.026 33.131 1.00 91.69 99 LEU A O 1
ATOM 813 N N . THR A 1 100 ? -4.680 5.001 32.063 1.00 92.88 100 THR A N 1
ATOM 814 C CA . THR A 1 100 ? -4.615 4.441 30.708 1.00 92.88 100 THR A CA 1
ATOM 815 C C . THR A 1 100 ? -3.279 3.750 30.443 1.00 92.88 100 THR A C 1
ATOM 817 O O . THR A 1 100 ? -3.256 2.696 29.821 1.00 92.88 100 THR A O 1
ATOM 820 N N . TRP A 1 101 ? -2.171 4.286 30.960 1.00 90.62 101 TRP A N 1
ATOM 821 C CA . TRP A 1 101 ? -0.858 3.644 30.866 1.00 90.62 101 TRP A CA 1
ATOM 822 C C . TRP A 1 101 ? -0.815 2.297 31.596 1.00 90.62 101 TRP A C 1
ATOM 824 O O . TRP A 1 101 ? -0.273 1.328 31.077 1.00 90.62 101 TRP A O 1
ATOM 834 N N . ARG A 1 102 ? -1.400 2.223 32.799 1.00 92.81 102 ARG A N 1
ATOM 835 C CA . ARG A 1 102 ? -1.386 1.002 33.622 1.00 92.81 102 ARG A CA 1
ATOM 836 C C . ARG A 1 102 ? -2.377 -0.059 33.148 1.00 92.81 102 ARG A C 1
ATOM 838 O O . ARG A 1 102 ? -2.045 -1.236 33.161 1.00 92.81 102 ARG A O 1
ATOM 845 N N . ALA A 1 103 ? -3.593 0.349 32.790 1.00 93.00 103 ALA A N 1
ATOM 846 C CA . ALA A 1 103 ? -4.698 -0.560 32.483 1.00 93.00 103 ALA A CA 1
ATOM 847 C C . ALA A 1 103 ? -4.930 -0.765 30.976 1.00 93.00 103 ALA A C 1
ATOM 849 O O . ALA A 1 103 ? -5.672 -1.662 30.586 1.00 93.00 103 ALA A O 1
ATOM 850 N N . GLY A 1 104 ? -4.317 0.061 30.126 1.00 93.62 104 GLY A N 1
ATOM 851 C CA . GLY A 1 104 ? -4.621 0.118 28.702 1.00 93.62 104 GLY A CA 1
ATOM 852 C C . GLY A 1 104 ? -5.949 0.819 28.396 1.00 93.62 104 GLY A C 1
ATOM 853 O O . GLY A 1 104 ? -6.681 1.279 29.277 1.00 93.62 104 GLY A O 1
ATOM 854 N N . LEU A 1 105 ? -6.255 0.916 27.103 1.00 95.69 105 LEU A N 1
ATOM 855 C CA . LEU A 1 105 ? -7.556 1.370 26.614 1.00 95.69 105 LEU A CA 1
ATOM 856 C C . LEU A 1 105 ? -8.552 0.198 26.574 1.00 95.69 105 LEU A C 1
ATOM 858 O O . LEU A 1 105 ? -8.144 -0.917 26.231 1.00 95.69 105 LEU A O 1
ATOM 862 N N . PRO A 1 106 ? -9.853 0.442 26.827 1.00 96.19 106 PRO A N 1
ATOM 863 C CA . PRO A 1 106 ? -10.910 -0.514 26.498 1.00 96.19 106 PRO A CA 1
ATOM 864 C C . PRO A 1 106 ? -10.798 -1.005 25.047 1.00 96.19 106 PRO A C 1
ATOM 866 O O . PRO A 1 106 ? -10.363 -0.258 24.169 1.00 96.19 106 PRO A O 1
ATOM 869 N N . ALA A 1 107 ? -11.170 -2.261 24.785 1.00 95.56 107 ALA A N 1
ATOM 870 C CA . ALA A 1 107 ? -10.926 -2.900 23.489 1.00 95.56 107 ALA A CA 1
ATOM 871 C C . ALA A 1 107 ? -11.594 -2.166 22.309 1.00 95.56 107 ALA A C 1
ATOM 873 O O . ALA A 1 107 ? -10.986 -2.025 21.249 1.00 95.56 107 ALA A O 1
ATOM 874 N N . ASP A 1 108 ? -12.810 -1.659 22.510 1.00 97.12 108 ASP A N 1
ATOM 875 C CA . ASP A 1 108 ? -13.580 -0.879 21.540 1.00 97.12 108 ASP A CA 1
ATOM 876 C C . ASP A 1 108 ? -12.973 0.515 21.301 1.00 97.12 108 ASP A C 1
ATOM 878 O O . ASP A 1 108 ? -12.796 0.928 20.155 1.00 97.12 108 ASP A O 1
ATOM 882 N N . GLU A 1 109 ? -12.583 1.219 22.366 1.00 97.62 109 GLU A N 1
ATOM 883 C CA . GLU A 1 109 ? -11.871 2.502 22.300 1.00 97.62 109 GLU A CA 1
ATOM 884 C C . GLU A 1 109 ? -10.518 2.351 21.583 1.00 97.62 109 GLU A C 1
ATOM 886 O O . GLU A 1 109 ? -10.188 3.152 20.704 1.00 97.62 109 GLU A O 1
ATOM 891 N N . ARG A 1 110 ? -9.761 1.288 21.889 1.00 97.56 110 ARG A N 1
ATOM 892 C CA . ARG A 1 110 ? -8.498 0.948 21.216 1.00 97.56 110 ARG A CA 1
ATOM 893 C C . ARG A 1 110 ? -8.717 0.662 19.733 1.00 97.56 110 ARG A C 1
ATOM 895 O O . ARG A 1 110 ? -7.985 1.199 18.906 1.00 97.56 110 ARG A O 1
ATOM 902 N N . LEU A 1 111 ? -9.725 -0.143 19.390 1.00 97.94 111 LEU A N 1
ATOM 903 C CA . LEU A 1 111 ? -10.084 -0.427 18.000 1.00 97.94 111 LEU A CA 1
ATOM 904 C C . LEU A 1 111 ? -10.453 0.859 17.253 1.00 97.94 111 LEU A C 1
ATOM 906 O O . LEU A 1 111 ? -9.978 1.070 16.139 1.00 97.94 111 LEU A O 1
ATOM 910 N N . GLY A 1 112 ? -11.262 1.726 17.867 1.00 98.19 112 GLY A N 1
ATOM 911 C CA . GLY A 1 112 ? -11.635 3.023 17.309 1.00 98.19 112 GLY A CA 1
ATOM 912 C C . GLY A 1 112 ? -10.421 3.904 17.031 1.00 98.19 112 GLY A C 1
ATOM 913 O O . GLY A 1 112 ? -10.259 4.380 15.908 1.00 98.19 112 GLY A O 1
ATOM 914 N N . LEU A 1 113 ? -9.544 4.068 18.026 1.00 98.50 113 LEU A N 1
ATOM 915 C CA . LEU A 1 113 ? -8.317 4.859 17.908 1.00 98.50 113 LEU A CA 1
ATOM 916 C C . LEU A 1 113 ? -7.406 4.335 16.794 1.00 98.50 113 LEU A C 1
ATOM 918 O O . LEU A 1 113 ? -7.050 5.084 15.887 1.00 98.50 113 LEU A O 1
ATOM 922 N N . LEU A 1 114 ? -7.060 3.046 16.831 1.00 98.38 114 LEU A N 1
ATOM 923 C CA . LEU A 1 114 ? -6.148 2.451 15.854 1.00 98.38 114 LEU A CA 1
ATOM 924 C C . LEU A 1 114 ? -6.745 2.442 14.442 1.00 98.38 114 LEU A C 1
ATOM 926 O O . LEU A 1 114 ? -6.022 2.697 13.485 1.00 98.38 114 LEU A O 1
ATOM 930 N N . SER A 1 115 ? -8.056 2.225 14.293 1.00 98.31 115 SER A N 1
ATOM 931 C CA . SER A 1 115 ? -8.720 2.273 12.981 1.00 98.31 115 SER A CA 1
ATOM 932 C C . SER A 1 115 ? -8.694 3.676 12.378 1.00 98.31 115 SER A C 1
ATOM 934 O O . SER A 1 115 ? -8.452 3.825 11.181 1.00 98.31 115 SER A O 1
ATOM 936 N N . VAL A 1 116 ? -8.929 4.713 13.189 1.00 98.25 116 VAL A N 1
ATOM 937 C CA . VAL A 1 116 ? -8.858 6.104 12.720 1.00 98.25 116 VAL A CA 1
ATOM 938 C C . VAL A 1 116 ? -7.422 6.478 12.369 1.00 98.25 116 VAL A C 1
ATOM 940 O O . VAL A 1 116 ? -7.217 7.036 11.298 1.00 98.25 116 VAL A O 1
ATOM 943 N N . LEU A 1 117 ? -6.431 6.128 13.196 1.00 98.31 117 LEU A N 1
ATOM 944 C CA . LEU A 1 117 ? -5.014 6.374 12.892 1.00 98.31 117 LEU A CA 1
ATOM 945 C C . LEU A 1 117 ? -4.577 5.677 11.599 1.00 98.31 117 LEU A C 1
ATOM 947 O O . LEU A 1 117 ? -3.925 6.285 10.752 1.00 98.31 117 LEU A O 1
ATOM 951 N N . LEU A 1 118 ? -4.993 4.423 11.420 1.00 98.12 118 LEU A N 1
ATOM 952 C CA . LEU A 1 118 ? -4.713 3.63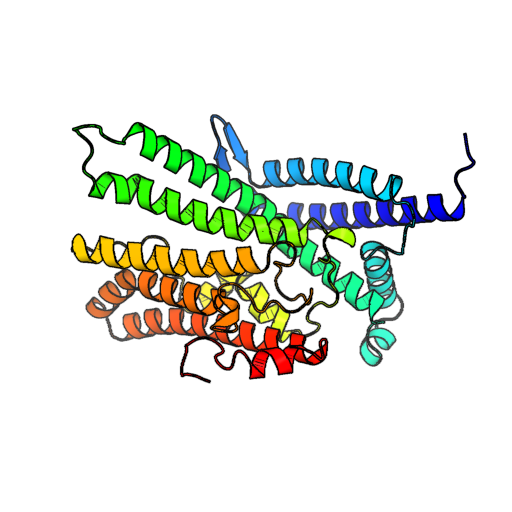6 10.225 1.00 98.12 118 LEU A CA 1
ATOM 953 C C . LEU A 1 118 ? -5.262 4.331 8.976 1.00 98.12 118 LEU A C 1
ATOM 955 O O . LEU A 1 118 ? -4.534 4.550 8.010 1.00 98.12 118 LEU A O 1
ATOM 959 N N . LYS A 1 119 ? -6.547 4.702 8.994 1.00 97.94 119 LYS A N 1
ATOM 960 C CA . LYS A 1 119 ? -7.190 5.377 7.861 1.00 97.94 119 LYS A CA 1
ATOM 961 C C . LYS A 1 119 ? -6.623 6.770 7.625 1.00 97.94 119 LYS A C 1
ATOM 963 O O . LYS A 1 119 ? -6.421 7.132 6.474 1.00 97.94 119 LYS A O 1
ATOM 968 N N . ALA A 1 120 ? -6.336 7.519 8.688 1.00 98.00 120 ALA A N 1
ATOM 969 C CA . ALA A 1 120 ? -5.730 8.841 8.599 1.00 98.00 120 ALA A CA 1
ATOM 970 C C . ALA A 1 120 ? -4.378 8.796 7.881 1.00 98.00 120 ALA A C 1
ATOM 972 O O . ALA A 1 120 ? -4.086 9.707 7.120 1.00 98.00 120 ALA A O 1
ATOM 973 N N . PHE A 1 121 ? -3.591 7.734 8.083 1.00 98.31 121 PHE A N 1
ATOM 974 C CA . PHE A 1 121 ? -2.308 7.555 7.410 1.00 98.31 121 PHE A CA 1
ATOM 975 C C . PHE A 1 121 ? -2.454 7.026 5.974 1.00 98.31 121 PHE A C 1
ATOM 977 O O . PHE A 1 121 ? -1.908 7.603 5.035 1.00 98.31 121 PHE A O 1
ATOM 984 N N . PHE A 1 122 ? -3.184 5.921 5.783 1.00 98.50 122 PHE A N 1
ATOM 985 C CA . PHE A 1 122 ? -3.199 5.216 4.498 1.00 98.50 122 PHE A CA 1
ATOM 986 C C . PHE A 1 122 ? -4.190 5.786 3.485 1.00 98.50 122 PHE A C 1
ATOM 988 O O . PHE A 1 122 ? -3.874 5.815 2.299 1.00 98.50 122 PHE A O 1
ATOM 995 N N . ALA A 1 123 ? -5.374 6.243 3.902 1.00 98.12 123 ALA A N 1
ATOM 996 C CA . ALA A 1 123 ? -6.403 6.663 2.952 1.00 98.12 123 ALA A CA 1
ATOM 997 C C . ALA A 1 123 ? -5.960 7.842 2.060 1.00 98.12 123 ALA A C 1
ATOM 999 O O . ALA A 1 123 ? -6.166 7.746 0.850 1.00 98.12 123 ALA A O 1
ATOM 1000 N N . PRO A 1 124 ? -5.294 8.900 2.577 1.00 98.19 124 PRO A N 1
ATOM 1001 C CA . PRO A 1 124 ? -4.807 9.988 1.729 1.00 98.19 124 PRO A CA 1
ATOM 1002 C C . PRO A 1 124 ? -3.795 9.524 0.679 1.00 98.19 124 PRO A C 1
ATOM 1004 O O . PRO A 1 124 ? -3.870 9.957 -0.468 1.00 98.19 124 PRO A O 1
ATOM 1007 N N . LEU A 1 125 ? -2.884 8.616 1.054 1.00 98.19 125 LEU A N 1
ATOM 1008 C CA . LEU A 1 125 ? -1.899 8.041 0.134 1.00 98.19 125 LEU A CA 1
ATOM 1009 C C . LEU A 1 125 ? -2.581 7.214 -0.957 1.00 98.19 125 LEU A C 1
ATOM 1011 O O . LEU A 1 125 ? -2.300 7.406 -2.133 1.00 98.19 125 LEU A O 1
ATOM 1015 N N . MET A 1 126 ? -3.521 6.346 -0.578 1.00 98.38 126 MET A N 1
ATOM 1016 C CA . MET A 1 126 ? -4.236 5.491 -1.528 1.00 98.38 126 MET A CA 1
ATOM 1017 C C . MET A 1 126 ? -5.048 6.303 -2.537 1.00 98.38 126 MET A C 1
ATOM 1019 O O . MET A 1 126 ? -5.013 5.995 -3.722 1.00 98.38 126 MET A O 1
ATOM 1023 N N . VAL A 1 127 ? -5.707 7.382 -2.102 1.00 98.44 127 VAL A N 1
ATOM 1024 C CA . VAL A 1 127 ? -6.460 8.276 -2.997 1.00 98.44 127 VAL A CA 1
ATOM 1025 C C . VAL A 1 127 ? -5.561 8.889 -4.070 1.00 98.44 127 VAL A C 1
ATOM 1027 O O . VAL A 1 127 ? -5.899 8.844 -5.252 1.00 98.44 127 VAL A O 1
ATOM 1030 N N . VAL A 1 128 ? -4.413 9.448 -3.681 1.00 98.31 128 VAL A N 1
ATOM 1031 C CA . VAL A 1 128 ? -3.533 10.122 -4.648 1.00 98.31 128 VAL A CA 1
ATOM 1032 C C . VAL A 1 128 ? -2.755 9.131 -5.508 1.00 98.31 128 VAL A C 1
ATOM 1034 O O . VAL A 1 128 ? -2.575 9.376 -6.694 1.00 98.31 128 VAL A O 1
ATOM 1037 N N . TRP A 1 129 ? -2.363 7.976 -4.963 1.00 98.56 129 TRP A N 1
ATOM 1038 C CA . TRP A 1 129 ? -1.736 6.907 -5.745 1.00 98.56 129 TRP A CA 1
ATOM 1039 C C . TRP A 1 129 ? -2.696 6.290 -6.745 1.00 98.56 129 TRP A C 1
ATOM 1041 O O . TRP A 1 129 ? -2.297 6.005 -7.870 1.00 98.56 129 TRP A O 1
ATOM 1051 N N . LEU A 1 130 ? -3.965 6.120 -6.369 1.00 98.62 130 LEU A N 1
ATOM 1052 C CA . LEU A 1 130 ? -4.980 5.623 -7.283 1.00 98.62 130 LEU A CA 1
ATOM 1053 C C . LEU A 1 130 ? -5.105 6.552 -8.490 1.00 98.62 130 LEU A C 1
ATOM 1055 O O . LEU A 1 130 ? -5.098 6.080 -9.627 1.00 98.62 130 LEU A O 1
ATOM 1059 N N . PHE A 1 131 ? -5.172 7.861 -8.249 1.00 98.50 131 PHE A N 1
ATOM 1060 C CA . PHE A 1 131 ? -5.208 8.854 -9.316 1.00 98.50 131 PHE A CA 1
ATOM 1061 C C . PHE A 1 131 ? -3.942 8.812 -10.180 1.00 98.50 131 PHE A C 1
ATOM 1063 O O . PHE A 1 131 ? -4.049 8.659 -11.395 1.00 98.50 131 PHE A O 1
ATOM 1070 N N . ASP A 1 132 ? -2.756 8.846 -9.564 1.00 98.25 132 ASP A N 1
ATOM 1071 C CA . ASP A 1 132 ? -1.470 8.821 -10.271 1.00 98.25 132 ASP A CA 1
ATOM 1072 C C . ASP A 1 132 ? -1.317 7.572 -11.152 1.00 98.25 132 ASP A C 1
ATOM 1074 O O . ASP A 1 132 ? -0.930 7.657 -12.318 1.00 98.25 132 ASP A O 1
ATOM 1078 N N . HIS A 1 133 ? -1.639 6.391 -10.620 1.00 98.44 133 HIS A N 1
ATOM 1079 C CA . HIS A 1 133 ? -1.569 5.143 -11.377 1.00 98.44 133 HIS A CA 1
ATOM 1080 C C . HIS A 1 133 ? -2.612 5.085 -12.487 1.00 98.44 133 HIS A C 1
ATOM 1082 O O . HIS A 1 133 ? -2.286 4.621 -13.575 1.00 98.44 133 HIS A O 1
ATOM 1088 N N . THR A 1 134 ? -3.823 5.597 -12.252 1.00 98.50 134 THR A N 1
ATOM 1089 C CA . THR A 1 134 ? -4.861 5.689 -13.289 1.00 98.50 134 THR A CA 1
ATOM 1090 C C . THR A 1 134 ? -4.407 6.586 -14.436 1.00 98.50 134 THR A C 1
ATOM 1092 O O . THR A 1 134 ? -4.482 6.182 -15.595 1.00 98.50 134 THR A O 1
ATOM 1095 N N . ALA A 1 135 ? -3.890 7.776 -14.124 1.00 98.19 135 ALA A N 1
ATOM 1096 C CA . ALA A 1 135 ? -3.437 8.740 -15.117 1.00 98.19 135 ALA A CA 1
ATOM 1097 C C . ALA A 1 135 ? -2.290 8.188 -15.970 1.00 98.19 135 ALA A C 1
ATOM 1099 O O . ALA A 1 135 ? -2.368 8.189 -17.198 1.00 98.19 135 ALA A O 1
ATOM 1100 N N . LEU A 1 136 ? -1.261 7.634 -15.323 1.00 97.38 136 LEU A N 1
ATOM 1101 C CA . LEU A 1 136 ? -0.104 7.072 -16.019 1.00 97.38 136 LEU A CA 1
ATOM 1102 C C . LEU A 1 136 ? -0.454 5.801 -16.801 1.00 97.38 136 LEU A C 1
ATOM 1104 O O . LEU A 1 136 ? 0.077 5.602 -17.890 1.00 97.38 136 LEU A O 1
ATOM 1108 N N . MET A 1 137 ? -1.344 4.951 -16.280 1.00 98.00 137 MET A N 1
ATOM 1109 C CA . MET A 1 137 ? -1.849 3.785 -17.009 1.00 98.00 137 MET A CA 1
ATOM 1110 C C . MET A 1 137 ? -2.585 4.223 -18.278 1.00 98.00 137 MET A C 1
ATOM 1112 O O . MET A 1 137 ? -2.303 3.698 -19.349 1.00 98.00 137 MET A O 1
ATOM 1116 N N . LEU A 1 138 ? -3.503 5.187 -18.181 1.00 97.81 138 LEU A N 1
ATOM 1117 C CA . LEU A 1 138 ? -4.278 5.642 -19.335 1.00 97.81 138 LEU A CA 1
ATOM 1118 C C . LEU A 1 138 ? -3.402 6.349 -20.372 1.00 97.81 138 LEU A C 1
ATOM 1120 O O . LEU A 1 138 ? -3.540 6.050 -21.552 1.00 97.81 138 LEU A O 1
ATOM 1124 N N . SER A 1 139 ? -2.465 7.199 -19.941 1.00 96.88 139 SER A N 1
ATOM 1125 C CA . SER A 1 139 ? -1.518 7.877 -20.836 1.00 96.88 139 SER A CA 1
ATOM 1126 C C . SER A 1 139 ? -0.611 6.887 -21.577 1.00 96.88 139 SER A C 1
ATOM 1128 O O . SER A 1 139 ? -0.533 6.921 -22.801 1.00 96.88 139 SER A O 1
ATOM 1130 N N . ASN A 1 140 ? 0.014 5.933 -20.878 1.00 97.19 140 ASN A N 1
ATOM 1131 C CA . ASN A 1 140 ? 0.838 4.925 -21.556 1.00 97.19 140 ASN A CA 1
ATOM 1132 C C . ASN A 1 140 ? -0.003 3.994 -22.439 1.00 97.19 140 ASN A C 1
ATOM 1134 O O . ASN A 1 140 ? 0.452 3.579 -23.499 1.00 97.19 140 ASN A O 1
ATOM 1138 N N . GLY A 1 141 ? -1.237 3.682 -22.034 1.00 97.19 141 GLY A N 1
ATOM 1139 C CA . GLY A 1 141 ? -2.161 2.884 -22.836 1.00 97.19 141 GLY A CA 1
ATOM 1140 C C . GLY A 1 141 ? -2.587 3.588 -24.126 1.00 97.19 141 GLY A C 1
ATOM 1141 O O . GLY A 1 141 ? -2.639 2.948 -25.175 1.00 97.19 141 GLY A O 1
ATOM 1142 N N . SER A 1 142 ? -2.856 4.897 -24.078 1.00 96.19 142 SER A N 1
ATOM 1143 C CA . SER A 1 142 ? -3.204 5.673 -25.271 1.00 96.19 142 SER A CA 1
ATOM 1144 C C . SER A 1 142 ? -2.036 5.784 -26.242 1.00 96.19 142 SER A C 1
ATOM 1146 O O . SER A 1 142 ? -2.240 5.578 -27.436 1.00 96.19 142 SER A O 1
ATOM 1148 N N . GLU A 1 143 ? -0.822 6.037 -25.747 1.00 95.62 143 GLU A N 1
ATOM 1149 C CA . GLU A 1 143 ? 0.378 6.097 -26.593 1.00 95.62 143 GLU A CA 1
ATOM 1150 C C . GLU A 1 143 ? 0.706 4.730 -27.204 1.00 95.62 143 GLU A C 1
ATOM 1152 O O . GLU A 1 143 ? 0.966 4.625 -28.402 1.00 95.62 143 GLU A O 1
ATOM 1157 N N . LEU A 1 144 ? 0.585 3.654 -26.417 1.00 95.69 144 LEU A N 1
ATOM 1158 C CA . LEU A 1 144 ? 0.750 2.284 -26.902 1.00 95.69 144 LEU A CA 1
ATOM 1159 C C . LEU A 1 144 ? -0.215 1.974 -28.056 1.00 95.69 144 LEU A C 1
ATOM 1161 O O . LEU A 1 144 ? 0.208 1.433 -29.074 1.00 95.69 144 LEU A O 1
ATOM 1165 N N . LEU A 1 145 ? -1.496 2.332 -27.918 1.00 95.50 145 LEU A N 1
ATOM 1166 C CA . LEU A 1 145 ? -2.501 2.142 -28.969 1.00 95.50 145 LEU A CA 1
ATOM 1167 C C . LEU A 1 145 ? -2.236 3.024 -30.193 1.00 95.50 145 LEU A C 1
ATOM 1169 O O . LEU A 1 145 ? -2.418 2.570 -31.320 1.00 95.50 145 LEU A O 1
ATOM 1173 N N . ALA A 1 146 ? -1.798 4.266 -29.985 1.00 95.06 146 ALA A N 1
ATOM 1174 C CA . ALA A 1 146 ? -1.493 5.198 -31.064 1.00 95.06 146 ALA A CA 1
ATOM 1175 C C . ALA A 1 146 ? -0.250 4.787 -31.864 1.00 95.06 146 ALA A C 1
ATOM 1177 O O . ALA A 1 146 ? -0.163 5.101 -33.053 1.00 95.06 146 ALA A O 1
ATOM 1178 N N . ALA A 1 147 ? 0.713 4.115 -31.235 1.00 94.25 147 ALA A N 1
ATOM 1179 C CA . ALA A 1 147 ? 1.922 3.605 -31.876 1.00 94.25 147 ALA A CA 1
ATOM 1180 C C . ALA A 1 147 ? 1.759 2.184 -32.453 1.00 94.25 147 ALA A C 1
ATOM 1182 O O . ALA A 1 147 ? 2.565 1.746 -33.273 1.00 94.25 147 ALA A O 1
ATOM 1183 N N . TRP A 1 148 ? 0.709 1.455 -32.064 1.00 91.75 148 TRP A N 1
ATOM 1184 C CA . TRP A 1 148 ? 0.523 0.058 -32.450 1.00 91.75 148 TRP A CA 1
ATOM 1185 C C . TRP A 1 148 ? 0.366 -0.129 -33.967 1.00 91.75 148 TRP A C 1
ATOM 1187 O O . TRP A 1 148 ? -0.525 0.440 -34.596 1.00 91.75 148 TRP A O 1
ATOM 1197 N N . GLY A 1 149 ? 1.201 -0.990 -34.558 1.00 87.31 149 GLY A N 1
ATOM 1198 C CA . GLY A 1 149 ? 1.119 -1.361 -35.976 1.00 87.31 149 GLY A CA 1
ATOM 1199 C C . GLY A 1 149 ? 1.663 -0.317 -36.956 1.00 87.31 149 GLY A C 1
ATOM 1200 O O . GLY A 1 149 ? 1.557 -0.519 -38.166 1.00 87.31 149 GLY A O 1
ATOM 1201 N N . LYS A 1 150 ? 2.255 0.776 -36.460 1.00 92.44 150 LYS A N 1
ATOM 1202 C CA . LYS A 1 150 ? 2.944 1.762 -37.296 1.00 92.44 150 LYS A CA 1
ATOM 1203 C C . LYS A 1 150 ? 4.277 1.200 -37.815 1.00 92.44 150 LYS A C 1
ATOM 1205 O O . LYS A 1 150 ? 5.058 0.697 -37.007 1.00 92.44 150 LYS A O 1
ATOM 1210 N N . PRO A 1 151 ? 4.566 1.281 -39.129 1.00 88.19 151 PRO A N 1
ATOM 1211 C CA . PRO A 1 151 ? 5.795 0.734 -39.716 1.00 88.19 151 PRO A CA 1
ATOM 1212 C C . PRO A 1 151 ? 7.093 1.289 -39.113 1.00 88.19 151 PRO A C 1
ATOM 1214 O O . PRO A 1 151 ? 8.108 0.600 -39.094 1.00 88.19 151 PRO A O 1
ATOM 1217 N N . GLU A 1 152 ? 7.065 2.532 -38.640 1.00 88.81 152 GLU A N 1
ATOM 1218 C CA . GLU A 1 152 ? 8.198 3.239 -38.041 1.00 88.81 152 GLU A CA 1
ATOM 1219 C C . GLU A 1 152 ? 8.484 2.856 -36.581 1.00 88.81 152 GLU A C 1
ATOM 1221 O O . GLU A 1 152 ? 9.515 3.251 -36.038 1.00 88.81 152 GLU A O 1
ATOM 1226 N N . THR A 1 153 ? 7.591 2.113 -35.925 1.00 89.62 153 THR A N 1
ATOM 1227 C CA . THR A 1 153 ? 7.716 1.773 -34.504 1.00 89.62 153 THR A CA 1
ATOM 1228 C C . THR A 1 153 ? 8.281 0.365 -34.339 1.00 89.62 153 THR A C 1
ATOM 1230 O O . THR A 1 153 ? 7.597 -0.630 -34.575 1.00 89.62 153 THR A O 1
ATOM 1233 N N . ASP A 1 154 ? 9.531 0.276 -33.885 1.00 93.38 154 ASP A N 1
ATOM 1234 C CA . ASP A 1 154 ? 10.126 -0.996 -33.475 1.00 93.38 154 ASP A CA 1
ATOM 1235 C C . ASP A 1 154 ? 9.471 -1.535 -32.189 1.00 93.38 154 ASP A C 1
ATOM 1237 O O . ASP A 1 154 ? 9.146 -0.778 -31.268 1.00 93.38 154 ASP A O 1
ATOM 1241 N N . TRP A 1 155 ? 9.306 -2.859 -32.105 1.00 93.94 155 TRP A N 1
ATOM 1242 C CA . TRP A 1 155 ? 8.650 -3.511 -30.967 1.00 93.94 155 TRP A CA 1
ATOM 1243 C C . TRP A 1 155 ? 9.377 -3.246 -29.644 1.00 93.94 155 TRP A C 1
ATOM 1245 O O . TRP A 1 155 ? 8.718 -3.052 -28.620 1.00 93.94 155 TRP A O 1
ATOM 1255 N N . LEU A 1 156 ? 10.716 -3.224 -29.645 1.00 95.44 156 LEU A N 1
ATOM 1256 C CA . LEU A 1 156 ? 11.482 -3.020 -28.417 1.00 95.44 156 LEU A CA 1
ATOM 1257 C C . LEU A 1 156 ? 11.348 -1.577 -27.928 1.00 95.44 156 LEU A C 1
ATOM 1259 O O . LEU A 1 156 ? 11.178 -1.369 -26.729 1.00 95.44 156 LEU A O 1
ATOM 1263 N N . SER A 1 157 ? 11.352 -0.596 -28.838 1.00 94.62 157 SER A N 1
ATOM 1264 C CA . SER A 1 157 ? 11.043 0.801 -28.489 1.00 94.62 157 SER A CA 1
ATOM 1265 C C . SER A 1 157 ? 9.644 0.901 -27.891 1.00 94.62 157 SER A C 1
ATOM 1267 O O . SER A 1 157 ? 9.480 1.409 -26.790 1.00 94.62 157 SER A O 1
ATOM 1269 N N . LEU A 1 158 ? 8.642 0.302 -28.543 1.00 95.81 158 LEU A N 1
ATOM 1270 C CA . LEU A 1 158 ? 7.264 0.326 -28.057 1.00 95.81 158 LEU A CA 1
ATOM 1271 C C . LEU A 1 158 ? 7.119 -0.297 -26.660 1.00 95.81 158 LEU A C 1
ATOM 1273 O O . LEU A 1 158 ? 6.398 0.233 -25.810 1.00 95.81 158 LEU A O 1
ATOM 1277 N N . PHE A 1 159 ? 7.808 -1.414 -26.408 1.00 96.62 159 PHE A N 1
ATOM 1278 C CA . PHE A 1 159 ? 7.868 -2.045 -25.092 1.00 96.62 159 PHE A CA 1
ATOM 1279 C C . PHE A 1 159 ? 8.514 -1.123 -24.050 1.00 96.62 159 PHE A C 1
ATOM 1281 O O . PHE A 1 159 ? 7.953 -0.965 -22.967 1.00 96.62 159 PHE A O 1
ATOM 1288 N N . ASN A 1 160 ? 9.645 -0.497 -24.376 1.00 96.69 160 ASN A N 1
ATOM 1289 C CA . ASN A 1 160 ? 10.397 0.351 -23.451 1.00 96.69 160 ASN A CA 1
ATOM 1290 C C . ASN A 1 160 ? 9.676 1.663 -23.127 1.00 96.69 160 ASN A C 1
ATOM 1292 O O . ASN A 1 160 ? 9.622 2.070 -21.966 1.00 96.69 160 ASN A O 1
ATOM 1296 N N . ASP A 1 161 ? 9.116 2.306 -24.145 1.00 95.69 161 ASP A N 1
ATOM 1297 C CA . ASP A 1 161 ? 8.566 3.653 -24.031 1.00 95.69 161 ASP A CA 1
ATOM 1298 C C . ASP A 1 161 ? 7.190 3.628 -23.359 1.00 95.69 161 ASP A C 1
ATOM 1300 O O . ASP A 1 161 ? 6.907 4.454 -22.489 1.00 95.69 161 ASP A O 1
ATOM 1304 N N . HIS A 1 162 ? 6.348 2.643 -23.701 1.00 96.94 162 HIS A N 1
ATOM 1305 C CA . HIS A 1 162 ? 4.947 2.616 -23.262 1.00 96.94 162 HIS A CA 1
ATOM 1306 C C . HIS A 1 162 ? 4.471 1.255 -22.754 1.00 96.94 162 HIS A C 1
ATOM 1308 O O . HIS A 1 162 ? 3.745 1.193 -21.762 1.00 96.94 162 HIS A O 1
ATOM 1314 N N . GLY A 1 163 ? 4.866 0.151 -23.395 1.00 97.75 163 GLY A N 1
ATOM 1315 C CA . GLY A 1 163 ? 4.336 -1.183 -23.099 1.00 97.75 163 GLY A CA 1
ATOM 1316 C C . GLY A 1 163 ? 4.606 -1.642 -21.664 1.00 97.75 163 GLY A C 1
ATOM 1317 O O . GLY A 1 163 ? 3.683 -2.063 -20.961 1.00 97.75 163 GLY A O 1
ATOM 1318 N N . PHE A 1 164 ? 5.851 -1.514 -21.202 1.00 98.50 164 PHE A N 1
ATOM 1319 C CA . PHE A 1 164 ? 6.239 -1.837 -19.832 1.00 98.50 164 PHE A CA 1
ATOM 1320 C C . PHE A 1 164 ? 5.472 -0.973 -18.827 1.00 98.50 164 PHE A C 1
ATOM 1322 O O . PHE A 1 164 ? 4.854 -1.496 -17.898 1.00 98.50 164 PHE A O 1
ATOM 1329 N N . TRP A 1 165 ? 5.473 0.348 -19.025 1.00 98.25 165 TRP A N 1
ATOM 1330 C CA . TRP A 1 165 ? 4.857 1.294 -18.096 1.00 98.25 165 TRP A CA 1
ATOM 1331 C C . TRP A 1 165 ? 3.342 1.154 -18.029 1.00 98.25 165 TRP A C 1
ATOM 1333 O O . TRP A 1 165 ? 2.785 1.211 -16.934 1.00 98.25 165 TRP A O 1
ATOM 1343 N N . PHE A 1 166 ? 2.676 0.898 -19.155 1.00 98.50 166 PHE A N 1
ATOM 1344 C CA . PHE A 1 166 ? 1.252 0.579 -19.181 1.00 98.50 166 PHE A CA 1
ATOM 1345 C C . PHE A 1 166 ? 0.941 -0.620 -18.278 1.00 98.50 166 PHE A C 1
ATOM 1347 O O . PHE A 1 166 ? 0.118 -0.510 -17.366 1.00 98.50 166 PHE A O 1
ATOM 1354 N N . LEU A 1 167 ? 1.640 -1.744 -18.478 1.00 98.69 167 LEU A N 1
ATOM 1355 C CA . LEU A 1 167 ? 1.426 -2.964 -17.696 1.00 98.69 167 LEU A CA 1
ATOM 1356 C C . LEU A 1 167 ? 1.773 -2.762 -16.220 1.00 98.69 167 LEU A C 1
ATOM 1358 O O . LEU A 1 167 ? 0.998 -3.145 -15.345 1.00 98.69 167 LEU A O 1
ATOM 1362 N N . PHE A 1 168 ? 2.902 -2.119 -15.925 1.00 98.69 168 PHE A N 1
ATOM 1363 C CA . PHE A 1 168 ? 3.331 -1.857 -14.555 1.00 98.69 168 PHE A CA 1
ATOM 1364 C C . PHE A 1 168 ? 2.335 -0.956 -13.810 1.00 98.69 168 PHE A C 1
ATOM 1366 O O . PHE A 1 168 ? 1.964 -1.242 -12.671 1.00 98.69 168 PHE A O 1
ATOM 1373 N N . LYS A 1 169 ? 1.837 0.112 -14.449 1.00 98.50 169 LYS A N 1
ATOM 1374 C CA . LYS A 1 169 ? 0.848 1.014 -13.837 1.00 98.50 169 LYS A CA 1
ATO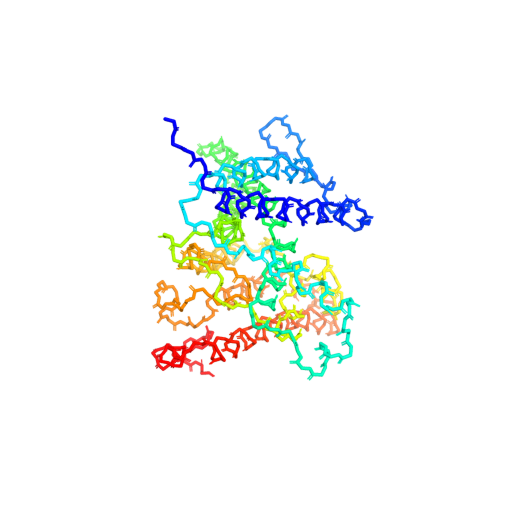M 1375 C C . LYS A 1 169 ? -0.535 0.384 -13.739 1.00 98.50 169 LYS A C 1
ATOM 1377 O O . LYS A 1 169 ? -1.199 0.634 -12.742 1.00 98.50 169 LYS A O 1
ATOM 1382 N N . LEU A 1 170 ? -0.934 -0.485 -14.669 1.00 98.62 170 LEU A N 1
ATOM 1383 C CA . LEU A 1 170 ? -2.144 -1.305 -14.535 1.00 98.62 170 LEU A CA 1
ATOM 1384 C C . LEU A 1 170 ? -2.068 -2.225 -13.307 1.00 98.62 170 LEU A C 1
ATOM 1386 O O . LEU A 1 170 ? -3.019 -2.310 -12.530 1.00 98.62 170 LEU A O 1
ATOM 1390 N N . ILE A 1 171 ? -0.925 -2.882 -13.101 1.00 98.75 171 ILE A N 1
ATOM 1391 C CA . ILE A 1 171 ? -0.680 -3.745 -11.939 1.00 98.75 171 ILE A CA 1
ATOM 1392 C C . ILE A 1 171 ? -0.794 -2.945 -10.630 1.00 98.75 171 ILE A C 1
ATOM 1394 O O . ILE A 1 171 ? -1.490 -3.379 -9.710 1.00 98.75 171 ILE A O 1
ATOM 1398 N N . LEU A 1 172 ? -0.155 -1.772 -10.545 1.00 98.56 172 LEU A N 1
ATOM 1399 C CA . LEU A 1 172 ? -0.226 -0.912 -9.355 1.00 98.56 172 LEU A CA 1
ATOM 1400 C C . LEU A 1 172 ? -1.607 -0.276 -9.159 1.00 98.56 172 LEU A C 1
ATOM 1402 O O . LEU A 1 172 ? -2.071 -0.166 -8.028 1.00 98.56 172 LEU A O 1
ATOM 1406 N N . PHE A 1 173 ? -2.287 0.106 -10.240 1.00 98.69 173 PHE A N 1
ATOM 1407 C CA . PHE A 1 173 ? -3.667 0.585 -10.202 1.00 98.69 173 PHE A CA 1
ATOM 1408 C C . PHE A 1 173 ? -4.574 -0.454 -9.546 1.00 98.69 173 PHE A C 1
ATOM 1410 O O . PHE A 1 173 ? -5.268 -0.137 -8.584 1.00 98.69 173 PHE A O 1
ATOM 1417 N N . LEU A 1 174 ? -4.528 -1.703 -10.018 1.00 98.38 174 LEU A N 1
ATOM 1418 C CA . LEU A 1 174 ? -5.341 -2.783 -9.466 1.00 98.38 174 LEU A CA 1
ATOM 1419 C C . LEU A 1 174 ? -5.046 -3.001 -7.976 1.00 98.38 174 LEU A C 1
ATOM 1421 O O . LEU A 1 174 ? -5.986 -3.089 -7.195 1.00 98.38 174 LEU A O 1
ATOM 1425 N N . ASP A 1 175 ? -3.773 -3.027 -7.567 1.00 98.56 175 ASP A N 1
ATOM 1426 C CA . ASP A 1 175 ? -3.383 -3.140 -6.153 1.00 98.56 175 ASP A CA 1
ATOM 1427 C C . ASP A 1 175 ? -4.008 -2.020 -5.309 1.00 98.56 175 ASP A C 1
ATOM 1429 O O . ASP A 1 175 ? -4.757 -2.260 -4.355 1.00 98.56 175 ASP A O 1
ATOM 1433 N N . VAL A 1 176 ? -3.764 -0.777 -5.719 1.00 98.38 176 VAL A N 1
ATOM 1434 C CA . VAL A 1 176 ? -4.180 0.411 -4.977 1.00 98.38 176 VAL A CA 1
ATOM 1435 C C . VAL A 1 176 ? -5.699 0.583 -4.976 1.00 98.38 176 VAL A C 1
ATOM 1437 O O . VAL A 1 176 ? -6.231 1.054 -3.973 1.00 98.38 176 VAL A O 1
ATOM 1440 N N . VAL A 1 177 ? -6.436 0.158 -6.009 1.00 98.31 177 VAL A N 1
ATOM 1441 C CA . VAL A 1 177 ? -7.914 0.165 -6.003 1.00 98.31 177 VAL A CA 1
ATOM 1442 C C . VAL A 1 177 ? -8.459 -0.638 -4.823 1.00 98.31 177 VAL A C 1
ATOM 1444 O O . VAL A 1 177 ? -9.283 -0.121 -4.063 1.00 98.31 177 VAL A O 1
ATOM 1447 N N . PHE A 1 178 ? -7.996 -1.879 -4.632 1.00 98.00 178 PHE A N 1
ATOM 1448 C CA . PHE A 1 178 ? -8.507 -2.734 -3.556 1.00 98.00 178 PHE A CA 1
ATOM 1449 C C . PHE A 1 178 ? -8.167 -2.166 -2.179 1.00 98.00 178 PHE A C 1
ATOM 1451 O O . PHE A 1 178 ? -9.042 -2.108 -1.313 1.00 98.00 178 PHE A O 1
ATOM 1458 N N . PHE A 1 179 ? -6.945 -1.661 -1.985 1.00 98.12 179 PHE A N 1
ATOM 1459 C CA . PHE A 1 179 ? -6.573 -0.997 -0.733 1.00 98.12 179 PHE A CA 1
ATOM 1460 C C . PHE A 1 179 ? -7.356 0.306 -0.507 1.00 98.12 179 PHE A C 1
ATOM 1462 O O . PHE A 1 179 ? -7.821 0.550 0.606 1.00 98.12 179 PHE A O 1
ATOM 1469 N N . THR A 1 180 ? -7.578 1.121 -1.543 1.00 98.31 180 THR A N 1
ATOM 1470 C CA . THR A 1 180 ? -8.384 2.354 -1.457 1.00 98.31 180 THR A CA 1
ATOM 1471 C C . THR A 1 180 ? -9.791 2.037 -0.966 1.00 98.31 180 THR A C 1
ATOM 1473 O O . THR A 1 180 ? -10.271 2.647 -0.009 1.00 98.31 180 THR A O 1
ATOM 1476 N N . ILE A 1 181 ? -10.431 1.031 -1.569 1.00 96.44 181 ILE A N 1
ATOM 1477 C CA . ILE A 1 181 ? -11.751 0.557 -1.150 1.00 96.44 181 ILE A CA 1
ATOM 1478 C C . ILE A 1 181 ? -11.704 0.037 0.290 1.00 96.44 181 ILE A C 1
ATOM 1480 O O . ILE A 1 181 ? -12.550 0.417 1.097 1.00 96.44 181 ILE A O 1
ATOM 1484 N N . GLY A 1 182 ? -10.705 -0.775 0.643 1.00 95.94 182 GLY A N 1
ATOM 1485 C CA . GLY A 1 182 ? -10.554 -1.321 1.990 1.00 95.94 182 GLY A CA 1
ATOM 1486 C C . GLY A 1 182 ? -10.422 -0.246 3.073 1.00 95.94 182 GLY A C 1
ATOM 1487 O O . GLY A 1 182 ? -10.972 -0.398 4.169 1.00 95.94 182 GLY A O 1
ATOM 1488 N N . TYR A 1 183 ? -9.747 0.872 2.800 1.00 96.69 183 TYR A N 1
ATOM 1489 C CA . TYR A 1 183 ? -9.631 1.972 3.765 1.00 96.69 183 TYR A CA 1
ATOM 1490 C C . TYR A 1 183 ? -10.858 2.888 3.802 1.00 96.69 183 TYR A C 1
ATOM 1492 O O . TYR A 1 183 ? -11.268 3.304 4.892 1.00 96.69 183 TYR A O 1
ATOM 1500 N N . LEU A 1 184 ? -11.456 3.195 2.650 1.00 95.94 184 LEU A N 1
ATOM 1501 C CA . LEU A 1 184 ? -12.557 4.159 2.561 1.00 95.94 184 LEU A CA 1
ATOM 1502 C C . LEU A 1 184 ? -13.926 3.550 2.875 1.00 95.94 184 LEU A C 1
ATOM 1504 O O . LEU A 1 184 ? -14.785 4.245 3.411 1.00 95.94 184 LEU A O 1
ATOM 1508 N N . ILE A 1 185 ? -14.139 2.265 2.592 1.00 94.44 185 ILE A N 1
ATOM 1509 C CA . ILE A 1 185 ? -15.456 1.629 2.680 1.00 94.44 185 ILE A CA 1
ATOM 1510 C C . ILE A 1 185 ? -15.439 0.536 3.748 1.00 94.44 185 ILE A C 1
ATOM 1512 O O . ILE A 1 185 ? -14.708 -0.443 3.647 1.00 94.44 185 ILE A O 1
ATOM 1516 N N . GLU A 1 186 ? -16.297 0.670 4.758 1.00 93.38 186 GLU A N 1
ATOM 1517 C CA . GLU A 1 186 ? -16.618 -0.395 5.715 1.00 93.38 186 GLU A CA 1
ATOM 1518 C C . GLU A 1 186 ? -18.134 -0.546 5.783 1.00 93.38 186 GLU A C 1
ATOM 1520 O O . GLU A 1 186 ? -18.828 0.314 6.324 1.00 93.38 186 GLU A O 1
ATOM 1525 N N . LEU A 1 187 ? -18.647 -1.629 5.204 1.00 90.56 187 LEU A N 1
ATOM 1526 C CA . LEU A 1 187 ? -20.070 -1.937 5.158 1.00 90.56 187 LEU A CA 1
ATOM 1527 C C . LEU A 1 187 ? -20.273 -3.377 5.643 1.00 90.56 187 LEU A C 1
ATOM 1529 O O . LEU A 1 187 ? -19.719 -4.293 5.030 1.00 90.56 187 LEU A O 1
ATOM 1533 N N . PRO A 1 188 ? -21.113 -3.621 6.668 1.00 86.06 188 PRO A N 1
ATOM 1534 C CA . PRO A 1 188 ? -21.382 -4.976 7.156 1.00 86.06 188 PRO A CA 1
ATOM 1535 C C . PRO A 1 188 ? -21.834 -5.943 6.050 1.00 86.06 188 PRO A C 1
ATOM 1537 O O . PRO A 1 188 ? -21.441 -7.106 6.036 1.00 86.06 188 PRO A O 1
ATOM 1540 N N . ALA A 1 189 ? -22.582 -5.444 5.056 1.00 89.56 189 ALA A N 1
ATOM 1541 C CA . ALA A 1 189 ? -23.033 -6.219 3.896 1.00 89.56 189 ALA A CA 1
ATOM 1542 C C . ALA A 1 189 ? -21.887 -6.776 3.027 1.00 89.56 189 ALA A C 1
ATOM 1544 O O . ALA A 1 189 ? -22.074 -7.776 2.340 1.00 89.56 189 ALA A O 1
ATOM 1545 N N . LEU A 1 190 ? -20.707 -6.149 3.062 1.00 92.56 190 LEU A N 1
ATOM 1546 C CA . LEU A 1 190 ? -19.512 -6.598 2.343 1.00 92.56 190 LEU A CA 1
ATOM 1547 C C . LEU A 1 190 ? -18.608 -7.495 3.204 1.00 92.56 190 LEU A C 1
ATOM 1549 O O . LEU A 1 190 ? -17.573 -7.952 2.719 1.00 92.56 190 LEU A O 1
ATOM 1553 N N . ASN A 1 191 ? -18.971 -7.741 4.473 1.00 92.50 191 ASN A N 1
ATOM 1554 C CA . ASN A 1 191 ? -18.164 -8.479 5.452 1.00 92.50 191 ASN A CA 1
ATOM 1555 C C . ASN A 1 191 ? -16.700 -7.996 5.477 1.00 92.50 191 ASN A C 1
ATOM 1557 O O . ASN A 1 191 ? -15.760 -8.795 5.473 1.00 92.50 191 ASN A O 1
ATOM 1561 N N . ASN A 1 192 ? -16.514 -6.675 5.430 1.00 95.19 192 ASN A N 1
ATOM 1562 C CA . ASN A 1 192 ? -15.205 -6.044 5.289 1.00 95.19 192 ASN A CA 1
ATOM 1563 C C . ASN A 1 192 ? -14.838 -5.126 6.462 1.00 95.19 192 ASN A C 1
ATOM 1565 O O . ASN A 1 192 ? -13.916 -4.319 6.360 1.00 95.19 192 ASN A O 1
ATOM 1569 N N . GLU A 1 193 ? -15.555 -5.244 7.575 1.00 95.00 193 GLU A N 1
ATOM 1570 C CA . GLU A 1 193 ? -15.307 -4.460 8.777 1.00 95.00 193 GLU A CA 1
ATOM 1571 C C . GLU A 1 193 ? -13.943 -4.794 9.390 1.00 95.00 193 GLU A C 1
ATOM 1573 O O . GLU A 1 193 ? -13.537 -5.957 9.466 1.00 95.00 193 GLU A O 1
ATOM 1578 N N . ILE A 1 194 ? -13.249 -3.764 9.878 1.00 97.12 194 ILE A N 1
ATOM 1579 C CA . ILE A 1 194 ? -12.044 -3.930 10.695 1.00 97.12 194 ILE A CA 1
ATOM 1580 C C . ILE A 1 194 ? -12.453 -4.555 12.032 1.00 97.12 194 ILE A C 1
ATOM 1582 O O . ILE A 1 194 ? -13.108 -3.894 12.844 1.00 97.12 194 ILE A O 1
ATOM 1586 N N . ARG A 1 195 ? -12.058 -5.816 12.252 1.00 96.00 195 ARG A N 1
ATOM 1587 C CA . ARG A 1 195 ? -12.311 -6.574 13.492 1.00 96.00 195 ARG A CA 1
ATOM 1588 C C . ARG A 1 195 ? -11.256 -6.271 14.551 1.00 96.00 195 ARG A C 1
ATOM 1590 O O . ARG A 1 195 ? -11.585 -6.074 15.715 1.00 96.00 195 ARG A O 1
ATOM 1597 N N . SER A 1 196 ? -9.998 -6.180 14.130 1.00 97.69 196 SER A N 1
ATOM 1598 C CA . SER A 1 196 ? -8.888 -5.697 14.951 1.00 97.69 196 SER A CA 1
ATOM 1599 C C . SER A 1 196 ? -7.859 -4.957 14.100 1.00 97.69 196 SER A C 1
ATOM 1601 O O . SER A 1 196 ? -7.808 -5.101 12.875 1.00 97.69 196 SER A O 1
ATOM 1603 N N . VAL A 1 197 ? -7.035 -4.156 14.769 1.00 98.31 197 VAL A N 1
ATOM 1604 C CA . VAL A 1 197 ? -5.827 -3.538 14.216 1.00 98.31 197 VAL A CA 1
ATOM 1605 C C . VAL A 1 197 ? -4.672 -3.955 15.114 1.00 98.31 197 VAL A C 1
ATOM 1607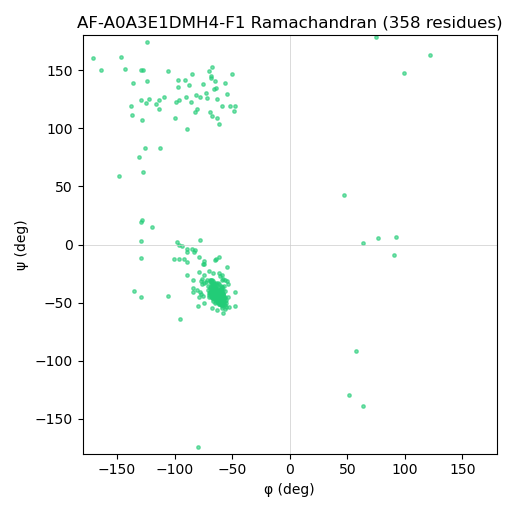 O O . VAL A 1 197 ? -4.855 -3.994 16.334 1.00 98.31 197 VAL A O 1
ATOM 1610 N N . ASP A 1 198 ? -3.519 -4.253 14.520 1.00 97.88 198 ASP A N 1
ATOM 1611 C CA . ASP A 1 198 ? -2.317 -4.680 15.232 1.00 97.88 198 ASP A CA 1
ATOM 1612 C C . ASP A 1 198 ? -2.007 -3.676 16.357 1.00 97.88 198 ASP A C 1
ATOM 1614 O O . ASP A 1 198 ? -1.846 -2.482 16.083 1.00 97.88 198 ASP A O 1
ATOM 1618 N N . PRO A 1 199 ? -1.988 -4.103 17.631 1.00 95.88 199 PRO A N 1
ATOM 1619 C CA . PRO A 1 199 ? -1.739 -3.203 18.748 1.00 95.88 199 PRO A CA 1
ATOM 1620 C C . PRO A 1 199 ? -0.241 -2.982 19.015 1.00 95.88 199 PRO A C 1
ATOM 1622 O O . PRO A 1 199 ? 0.100 -2.220 19.922 1.00 95.88 199 PRO A O 1
ATOM 1625 N N . THR A 1 200 ? 0.659 -3.662 18.299 1.00 96.94 200 THR A N 1
ATOM 1626 C CA . THR A 1 200 ? 2.094 -3.691 18.604 1.00 96.94 200 THR A CA 1
ATOM 1627 C C . THR A 1 200 ? 2.855 -2.541 17.946 1.00 96.94 200 THR A C 1
ATOM 1629 O O . THR A 1 200 ? 2.687 -2.235 16.768 1.00 96.94 200 THR A O 1
ATOM 1632 N N . LEU A 1 201 ? 3.777 -1.920 18.690 1.00 96.69 201 LEU A N 1
ATOM 1633 C CA . LEU A 1 201 ? 4.655 -0.884 18.130 1.00 96.69 201 LEU A CA 1
ATOM 1634 C C . LEU A 1 201 ? 5.541 -1.430 17.006 1.00 96.69 201 LEU A C 1
ATOM 1636 O O . LEU A 1 201 ? 5.822 -0.706 16.052 1.00 96.69 201 LEU A O 1
ATOM 1640 N N . LEU A 1 202 ? 5.960 -2.697 17.105 1.00 97.94 202 LEU A N 1
ATOM 1641 C CA . LEU A 1 202 ? 6.794 -3.334 16.093 1.00 97.94 202 LEU A CA 1
ATOM 1642 C C . LEU A 1 202 ? 6.036 -3.455 14.770 1.00 97.94 202 LEU A C 1
ATOM 1644 O O . LEU A 1 202 ? 6.559 -2.975 13.768 1.00 97.94 202 LEU A O 1
ATOM 1648 N N . GLY A 1 203 ? 4.808 -3.995 14.781 1.00 97.69 203 GLY A N 1
ATOM 1649 C CA . GLY A 1 203 ? 3.965 -4.123 13.589 1.00 97.69 203 GLY A CA 1
ATOM 1650 C C . GLY A 1 203 ? 3.756 -2.786 12.885 1.00 97.69 203 GLY A C 1
ATOM 1651 O O . GLY A 1 203 ? 4.023 -2.659 11.688 1.00 97.69 203 GLY A O 1
ATOM 1652 N N . TRP A 1 204 ? 3.401 -1.742 13.640 1.00 98.44 204 TRP A N 1
ATOM 1653 C CA . TRP A 1 204 ? 3.287 -0.385 13.096 1.00 98.44 204 TRP A CA 1
ATOM 1654 C C . TRP A 1 204 ? 4.610 0.145 12.544 1.00 98.44 204 TRP A C 1
ATOM 1656 O O . TRP A 1 204 ? 4.629 0.679 11.441 1.00 98.44 204 TRP A O 1
ATOM 1666 N N . THR A 1 205 ? 5.721 -0.019 13.262 1.00 98.19 205 THR A N 1
ATOM 1667 C CA . THR A 1 205 ? 7.032 0.489 12.828 1.00 98.19 205 THR A CA 1
ATOM 1668 C C . THR A 1 205 ? 7.470 -0.135 11.509 1.00 98.19 205 THR A C 1
ATOM 1670 O O . THR A 1 205 ? 7.799 0.588 10.568 1.00 98.19 205 THR A O 1
ATOM 1673 N N . VAL A 1 206 ? 7.438 -1.468 11.404 1.00 97.81 206 VAL A N 1
ATOM 1674 C CA . VAL A 1 206 ? 7.861 -2.164 10.177 1.00 97.81 206 VAL A CA 1
ATOM 1675 C C . VAL A 1 206 ? 6.900 -1.904 9.022 1.00 97.81 206 VAL A C 1
ATOM 1677 O O . VAL A 1 206 ? 7.324 -1.828 7.868 1.00 97.81 206 VAL A O 1
ATOM 1680 N N . ALA A 1 207 ? 5.610 -1.710 9.317 1.00 97.94 207 ALA A N 1
ATOM 1681 C CA . ALA A 1 207 ? 4.643 -1.339 8.302 1.00 97.94 207 ALA A CA 1
ATOM 1682 C C . ALA A 1 207 ? 4.907 0.073 7.773 1.00 97.94 207 ALA A C 1
ATOM 1684 O O . ALA A 1 207 ? 5.078 0.235 6.566 1.00 97.94 207 ALA A O 1
ATOM 1685 N N . LEU A 1 208 ? 4.975 1.069 8.660 1.00 98.00 208 LEU A N 1
ATOM 1686 C CA . LEU A 1 208 ? 5.146 2.483 8.320 1.00 98.00 208 LEU A CA 1
ATOM 1687 C C . LEU A 1 208 ? 6.490 2.769 7.651 1.00 98.00 208 LEU A C 1
ATOM 1689 O O . LEU A 1 208 ? 6.520 3.586 6.740 1.00 98.00 208 LEU A O 1
ATOM 1693 N N . ALA A 1 209 ? 7.561 2.051 8.006 1.00 97.69 209 ALA A N 1
ATOM 1694 C CA . ALA A 1 209 ? 8.871 2.143 7.349 1.00 97.69 209 ALA A CA 1
ATOM 1695 C C . ALA A 1 209 ? 8.821 1.923 5.822 1.00 97.69 209 ALA A C 1
ATOM 1697 O O . ALA A 1 209 ? 9.727 2.328 5.102 1.00 97.69 209 ALA A O 1
ATOM 1698 N N . CYS A 1 210 ? 7.759 1.299 5.304 1.00 96.38 210 CYS A N 1
ATOM 1699 C CA . CYS A 1 210 ? 7.563 1.080 3.871 1.00 96.38 210 CYS A CA 1
ATOM 1700 C C . CYS A 1 210 ? 6.829 2.223 3.149 1.00 96.38 210 CYS A C 1
ATOM 1702 O O . CYS A 1 210 ? 6.655 2.138 1.935 1.00 96.38 210 CYS A O 1
ATOM 1704 N N . TYR A 1 211 ? 6.370 3.259 3.858 1.00 97.38 211 TYR A N 1
ATOM 1705 C CA . TYR A 1 211 ? 5.509 4.309 3.307 1.00 97.38 211 TYR A CA 1
ATOM 1706 C C . TYR A 1 211 ? 6.061 5.718 3.579 1.00 97.38 211 TYR A C 1
ATOM 1708 O O . TYR A 1 211 ? 6.697 5.934 4.613 1.00 97.38 211 TYR A O 1
ATOM 1716 N N . PRO A 1 212 ? 5.794 6.701 2.698 1.00 96.06 212 PRO A N 1
ATOM 1717 C CA . PRO A 1 212 ? 6.094 8.108 2.957 1.00 96.06 212 PRO A CA 1
ATOM 1718 C C . PRO A 1 212 ? 5.437 8.618 4.248 1.00 96.06 212 PRO A C 1
ATOM 1720 O O . PRO A 1 212 ? 4.276 8.288 4.502 1.00 96.06 212 PRO A O 1
ATOM 1723 N N . PRO A 1 213 ? 6.131 9.436 5.063 1.00 95.44 213 PRO A N 1
ATOM 1724 C CA . PRO A 1 213 ? 7.491 9.966 4.872 1.00 95.44 213 PRO A CA 1
ATOM 1725 C C . PRO A 1 213 ? 8.634 9.029 5.295 1.00 95.44 213 PRO A C 1
ATOM 1727 O O . PRO A 1 213 ? 9.806 9.369 5.146 1.00 95.44 213 PRO A O 1
ATOM 1730 N N . PHE A 1 214 ? 8.323 7.890 5.908 1.00 96.81 214 PHE A N 1
ATOM 1731 C CA . PHE A 1 214 ? 9.311 7.075 6.612 1.00 96.81 214 PHE A CA 1
ATOM 1732 C C . PHE A 1 214 ? 10.199 6.261 5.671 1.00 96.81 214 PHE A C 1
ATOM 1734 O O . PHE A 1 214 ? 11.375 6.064 5.973 1.00 96.81 214 PHE A O 1
ATOM 1741 N N . ASN A 1 215 ? 9.679 5.845 4.515 1.00 95.06 215 ASN A N 1
ATOM 1742 C CA . ASN A 1 215 ? 10.439 5.089 3.517 1.00 95.06 215 ASN A CA 1
ATOM 1743 C C . ASN A 1 215 ? 11.689 5.828 3.012 1.00 95.06 215 ASN A C 1
ATOM 1745 O O . ASN A 1 215 ? 12.684 5.174 2.701 1.00 95.06 215 ASN A O 1
ATOM 1749 N N . ASP A 1 216 ? 11.681 7.164 2.974 1.00 92.19 216 ASP A N 1
ATOM 1750 C CA . ASP A 1 216 ? 12.856 7.968 2.615 1.00 92.19 216 ASP A CA 1
ATOM 1751 C C . ASP A 1 216 ? 13.981 7.790 3.644 1.00 92.19 216 ASP A C 1
ATOM 1753 O O . ASP A 1 216 ? 15.153 7.639 3.291 1.00 92.19 216 ASP A O 1
ATOM 1757 N N . LEU A 1 217 ? 13.632 7.784 4.935 1.00 93.81 217 LEU A N 1
ATOM 1758 C CA . LEU A 1 217 ? 14.580 7.529 6.019 1.00 93.81 217 LEU A CA 1
ATOM 1759 C C . LEU A 1 217 ? 15.055 6.074 5.997 1.00 93.81 217 LEU A C 1
ATOM 1761 O O . LEU A 1 217 ? 16.255 5.828 6.085 1.00 93.81 217 LEU A O 1
ATOM 1765 N N . THR A 1 218 ? 14.140 5.121 5.828 1.00 94.94 218 THR A N 1
ATOM 1766 C CA . THR A 1 218 ? 14.466 3.694 5.717 1.00 94.94 218 THR A CA 1
ATOM 1767 C C . THR A 1 218 ? 15.429 3.426 4.563 1.00 94.94 218 THR A C 1
ATOM 1769 O O . THR A 1 218 ? 16.447 2.768 4.762 1.00 94.94 218 THR A O 1
ATOM 1772 N N . SER A 1 219 ? 15.179 4.018 3.391 1.00 92.12 219 SER A N 1
ATOM 1773 C CA . SER A 1 219 ? 16.076 3.928 2.233 1.00 92.12 219 SER A CA 1
ATOM 1774 C C . SER A 1 219 ? 17.476 4.430 2.575 1.00 92.12 219 SER A C 1
ATOM 1776 O O . SER A 1 219 ? 18.456 3.768 2.253 1.00 92.12 219 SER A O 1
ATOM 1778 N N . LYS A 1 220 ? 17.589 5.574 3.265 1.00 91.81 220 LYS A N 1
ATOM 1779 C CA . LYS A 1 220 ? 18.885 6.135 3.686 1.00 91.81 220 LYS A CA 1
ATOM 1780 C C . LYS A 1 220 ? 19.611 5.236 4.685 1.00 91.81 220 LYS A C 1
ATOM 1782 O O . LYS A 1 220 ? 20.813 5.045 4.539 1.00 91.81 220 LYS A O 1
ATOM 1787 N N . ILE A 1 221 ? 18.899 4.670 5.664 1.00 93.00 221 ILE A N 1
ATOM 1788 C CA . ILE A 1 221 ? 19.467 3.730 6.648 1.00 93.00 221 ILE A CA 1
ATOM 1789 C C . ILE A 1 221 ? 20.043 2.498 5.947 1.00 93.00 221 ILE A C 1
ATOM 1791 O O . ILE A 1 221 ? 21.113 2.023 6.311 1.00 93.00 221 ILE A O 1
ATOM 1795 N N . PHE A 1 222 ? 19.364 2.010 4.912 1.00 92.69 222 PHE A N 1
ATOM 1796 C CA . PHE A 1 222 ? 19.811 0.867 4.121 1.00 92.69 222 PHE A CA 1
ATOM 1797 C C . PHE A 1 222 ? 20.911 1.202 3.108 1.00 92.69 222 PHE A C 1
ATOM 1799 O O . PHE A 1 222 ? 21.357 0.321 2.389 1.00 92.69 222 PHE A O 1
ATOM 1806 N N . GLY A 1 223 ? 21.414 2.438 3.074 1.00 81.81 223 GLY A N 1
ATOM 1807 C CA . GLY A 1 223 ? 22.498 2.837 2.175 1.00 81.81 223 GLY A CA 1
ATOM 1808 C C . GLY A 1 223 ? 22.031 3.416 0.839 1.00 81.81 223 GLY A C 1
ATOM 1809 O O . GLY A 1 223 ? 22.862 3.708 -0.010 1.00 81.81 223 GLY A O 1
ATOM 1810 N N . GLY A 1 224 ? 20.727 3.627 0.661 1.00 77.25 224 GLY A N 1
ATOM 1811 C CA . GLY A 1 224 ? 20.108 4.193 -0.538 1.00 77.25 224 GLY A CA 1
ATOM 1812 C C . GLY A 1 224 ? 19.076 3.258 -1.172 1.00 77.25 224 GLY A C 1
ATOM 1813 O O . GLY A 1 224 ? 19.029 2.064 -0.881 1.00 77.25 224 GLY A O 1
ATOM 1814 N N . GLY A 1 225 ? 18.227 3.806 -2.046 1.00 75.00 225 GLY A N 1
ATOM 1815 C CA . GLY A 1 225 ? 17.313 3.026 -2.883 1.00 75.00 225 GLY A CA 1
ATOM 1816 C C . GLY A 1 225 ? 17.986 2.652 -4.202 1.00 75.00 225 GLY A C 1
ATOM 1817 O O . GLY A 1 225 ? 18.054 3.484 -5.099 1.00 75.00 225 GLY A O 1
ATOM 1818 N N . TYR A 1 226 ? 18.490 1.420 -4.312 1.00 80.94 226 TYR A N 1
ATOM 1819 C CA . TYR A 1 226 ? 19.209 0.935 -5.503 1.00 80.94 226 TYR A CA 1
ATOM 1820 C C . TYR A 1 226 ? 18.333 0.155 -6.500 1.00 80.94 226 TYR A C 1
ATOM 1822 O O . TYR A 1 226 ? 18.833 -0.302 -7.523 1.00 80.94 226 TYR A O 1
ATOM 1830 N N . SER A 1 227 ? 17.040 -0.022 -6.209 1.00 86.44 227 SER A N 1
ATOM 1831 C CA . SER A 1 227 ? 16.110 -0.725 -7.099 1.00 86.44 227 SER A CA 1
ATOM 1832 C C . SER A 1 227 ? 15.444 0.241 -8.068 1.00 86.44 227 SER A C 1
ATOM 1834 O O . SER A 1 227 ? 14.816 1.206 -7.635 1.00 86.44 227 SER A O 1
ATOM 1836 N N . ALA A 1 228 ? 15.514 -0.062 -9.362 1.00 91.56 228 ALA A N 1
ATOM 1837 C CA . ALA A 1 228 ? 14.716 0.600 -10.387 1.00 91.56 228 ALA A CA 1
ATOM 1838 C C . ALA A 1 228 ? 13.397 -0.152 -10.622 1.00 91.56 228 ALA A C 1
ATOM 1840 O O . ALA A 1 228 ? 13.386 -1.382 -10.644 1.00 91.56 228 ALA A O 1
ATOM 1841 N N . ASP A 1 229 ? 12.300 0.581 -10.842 1.00 94.19 229 ASP A N 1
ATOM 1842 C CA . ASP A 1 229 ? 11.017 -0.013 -11.251 1.00 94.19 229 ASP A CA 1
ATOM 1843 C C . ASP A 1 229 ? 11.106 -0.625 -12.659 1.00 94.19 229 ASP A C 1
ATOM 1845 O O . ASP A 1 229 ? 10.496 -1.658 -12.910 1.00 94.19 229 ASP A O 1
ATOM 1849 N N . PHE A 1 230 ? 11.899 -0.011 -13.549 1.00 97.12 230 PHE A N 1
ATOM 1850 C CA . PHE A 1 230 ? 12.204 -0.505 -14.894 1.00 97.12 230 PHE A CA 1
ATOM 1851 C C . PHE A 1 230 ? 13.732 -0.590 -15.099 1.00 97.12 230 PHE A C 1
ATOM 1853 O O . PHE A 1 230 ? 14.346 0.367 -15.578 1.00 97.12 230 PHE A O 1
ATOM 1860 N N . PRO A 1 231 ? 14.395 -1.677 -14.661 1.00 96.88 231 PRO A N 1
ATOM 1861 C CA . PRO A 1 231 ? 15.840 -1.830 -14.808 1.00 96.88 231 PRO A CA 1
ATOM 1862 C C . PRO A 1 231 ? 16.270 -1.941 -16.278 1.00 96.88 231 PRO A C 1
ATOM 1864 O O . PRO A 1 231 ? 15.721 -2.724 -17.061 1.00 96.88 231 PRO A O 1
ATOM 1867 N N . HIS A 1 232 ? 17.312 -1.191 -16.640 1.00 96.44 232 HIS A N 1
ATOM 1868 C CA . HIS A 1 232 ? 17.893 -1.209 -17.980 1.00 96.44 232 HIS A CA 1
ATOM 1869 C C . HIS A 1 232 ? 19.117 -2.127 -18.052 1.00 96.44 232 HIS A C 1
ATOM 1871 O O . HIS A 1 232 ? 19.977 -2.089 -17.175 1.00 96.44 232 HIS A O 1
ATOM 1877 N N . PHE A 1 233 ? 19.196 -2.940 -19.107 1.00 96.56 233 PHE A N 1
ATOM 1878 C CA . PHE A 1 233 ? 20.302 -3.864 -19.340 1.00 96.56 233 PHE A CA 1
ATOM 1879 C C . PHE A 1 233 ? 20.723 -3.798 -20.809 1.00 96.56 233 PHE A C 1
ATOM 1881 O O . PHE A 1 233 ? 19.862 -3.794 -21.684 1.00 96.56 233 PHE A O 1
ATOM 1888 N N . ASP A 1 234 ? 22.029 -3.813 -21.076 1.00 95.31 234 ASP A N 1
ATOM 1889 C CA . ASP A 1 234 ? 22.558 -3.572 -22.427 1.00 95.31 234 ASP A CA 1
ATOM 1890 C C . ASP A 1 234 ? 22.166 -4.658 -23.439 1.00 95.31 234 ASP A C 1
ATOM 1892 O O . ASP A 1 234 ? 21.950 -4.379 -24.615 1.00 95.31 234 ASP A O 1
ATOM 1896 N N . HIS A 1 235 ? 22.072 -5.918 -22.999 1.00 96.38 235 HIS A N 1
ATOM 1897 C CA . HIS A 1 235 ? 21.719 -7.029 -23.880 1.00 96.38 235 HIS A CA 1
ATOM 1898 C C . HIS A 1 235 ? 20.189 -7.108 -24.071 1.00 96.38 235 HIS A C 1
ATOM 1900 O O . HIS A 1 235 ? 19.493 -7.491 -23.121 1.00 96.38 235 HIS A O 1
ATOM 1906 N N . PRO A 1 236 ? 19.637 -6.880 -25.285 1.00 95.94 236 PRO A N 1
ATOM 1907 C CA . PRO A 1 236 ? 18.192 -6.707 -25.487 1.00 95.94 236 PRO A CA 1
ATOM 1908 C C . PRO A 1 236 ? 17.337 -7.885 -25.008 1.00 95.94 236 PRO A C 1
ATOM 1910 O O . PRO A 1 236 ? 16.328 -7.698 -24.334 1.00 95.94 236 PRO A O 1
ATOM 1913 N N . VAL A 1 237 ? 17.765 -9.123 -25.287 1.00 97.12 237 VAL A N 1
ATOM 1914 C CA . VAL A 1 237 ? 17.025 -10.324 -24.851 1.00 97.12 237 VAL A CA 1
ATOM 1915 C C . VAL A 1 237 ? 16.979 -10.424 -23.327 1.00 97.12 237 VAL A C 1
ATOM 1917 O O . VAL A 1 237 ? 15.936 -10.736 -22.760 1.00 97.12 237 VAL A O 1
ATOM 1920 N N . PHE A 1 238 ? 18.094 -10.137 -22.651 1.00 97.62 238 PHE A N 1
ATOM 1921 C CA . PHE A 1 238 ? 18.156 -10.204 -21.196 1.00 97.62 238 PHE A CA 1
ATOM 1922 C C . PHE A 1 238 ? 17.318 -9.086 -20.575 1.00 97.62 238 PHE A C 1
ATOM 1924 O O . PHE A 1 238 ? 16.568 -9.343 -19.638 1.00 97.62 238 PHE A O 1
ATOM 1931 N N . HIS A 1 239 ? 17.376 -7.882 -21.153 1.00 97.81 239 HIS A N 1
ATOM 1932 C CA . HIS A 1 239 ? 16.546 -6.752 -20.756 1.00 97.81 239 HIS A CA 1
ATOM 1933 C C . HIS A 1 239 ? 15.052 -7.087 -20.790 1.00 97.81 239 HIS A C 1
ATOM 1935 O O . HIS A 1 239 ? 14.354 -6.892 -19.794 1.00 97.81 239 HIS A O 1
ATOM 1941 N N . VAL A 1 240 ? 14.570 -7.644 -21.902 1.00 98.25 240 VAL A N 1
ATOM 1942 C CA . VAL A 1 240 ? 13.163 -8.035 -22.050 1.00 98.25 240 VAL A CA 1
ATOM 1943 C C . VAL A 1 240 ? 12.799 -9.145 -21.068 1.00 98.25 240 VAL A C 1
ATOM 1945 O O . VAL A 1 240 ? 11.809 -9.021 -20.353 1.00 98.25 240 VAL A O 1
ATOM 1948 N N . VAL A 1 241 ? 13.597 -10.216 -20.986 1.00 98.44 241 VAL A N 1
ATOM 1949 C CA . VAL A 1 241 ? 13.308 -11.357 -20.099 1.00 98.44 241 VAL A CA 1
ATOM 1950 C C . VAL A 1 241 ? 13.254 -10.926 -18.633 1.00 98.44 241 VAL A C 1
ATOM 1952 O O . VAL A 1 241 ? 12.315 -11.297 -17.927 1.00 98.44 241 VAL A O 1
ATOM 1955 N N . ALA A 1 242 ? 14.214 -10.118 -18.176 1.00 98.44 242 ALA A N 1
ATOM 1956 C CA . ALA A 1 242 ? 14.250 -9.615 -16.806 1.00 98.44 242 ALA A CA 1
ATOM 1957 C C . ALA A 1 242 ? 13.010 -8.768 -16.482 1.00 98.44 242 ALA A C 1
ATOM 1959 O O . ALA A 1 242 ? 12.374 -8.974 -15.448 1.00 98.44 242 ALA A O 1
ATOM 1960 N N . ASN A 1 243 ? 12.617 -7.868 -17.386 1.00 98.62 243 ASN A N 1
ATOM 1961 C CA . ASN A 1 243 ? 11.475 -6.982 -17.170 1.00 98.62 243 ASN A CA 1
ATOM 1962 C C . ASN A 1 243 ? 10.119 -7.685 -17.310 1.00 98.62 243 ASN A C 1
ATOM 1964 O O . ASN A 1 243 ? 9.197 -7.385 -16.555 1.00 98.62 243 ASN A O 1
ATOM 1968 N N . VAL A 1 244 ? 9.994 -8.678 -18.193 1.00 98.62 244 VAL A N 1
ATOM 1969 C CA . VAL A 1 244 ? 8.804 -9.543 -18.255 1.00 98.62 244 VAL A CA 1
ATOM 1970 C C . VAL A 1 244 ? 8.677 -10.381 -16.982 1.00 98.62 244 VAL A C 1
ATOM 1972 O O . VAL A 1 244 ? 7.578 -10.503 -16.443 1.00 98.62 244 VAL A O 1
ATOM 1975 N N . LEU A 1 245 ? 9.783 -10.917 -16.455 1.00 98.69 245 LEU A N 1
ATOM 1976 C CA . LEU A 1 245 ? 9.776 -11.640 -15.181 1.00 98.69 245 LEU A CA 1
ATOM 1977 C C . LEU A 1 245 ? 9.400 -10.720 -14.009 1.00 98.69 245 LEU A C 1
ATOM 1979 O O . LEU A 1 245 ? 8.601 -11.114 -13.160 1.00 98.69 245 LEU A O 1
ATOM 1983 N N . LEU A 1 246 ? 9.918 -9.489 -13.985 1.00 98.75 246 LEU A N 1
ATOM 1984 C CA . LEU A 1 246 ? 9.538 -8.463 -13.012 1.00 98.75 246 LEU A CA 1
ATOM 1985 C C . LEU A 1 246 ? 8.032 -8.178 -13.079 1.00 98.75 246 LEU A C 1
ATOM 1987 O O . LEU A 1 246 ? 7.357 -8.240 -12.052 1.00 98.75 246 LEU A O 1
ATOM 1991 N N . LEU A 1 247 ? 7.481 -7.940 -14.274 1.00 98.81 247 LEU A N 1
ATOM 1992 C CA . LEU A 1 247 ? 6.041 -7.739 -14.468 1.00 98.81 247 LEU A CA 1
ATOM 1993 C C . LEU A 1 247 ? 5.226 -8.956 -14.017 1.00 98.81 247 LEU A C 1
ATOM 1995 O O . LEU A 1 247 ? 4.196 -8.785 -13.371 1.00 98.81 247 LEU A O 1
ATOM 1999 N N . ALA A 1 248 ? 5.685 -10.179 -14.295 1.00 98.75 248 ALA A N 1
ATOM 2000 C CA . ALA A 1 248 ? 5.012 -11.401 -13.858 1.00 98.75 248 ALA A CA 1
ATOM 2001 C C . ALA A 1 248 ? 4.987 -11.531 -12.325 1.00 98.75 248 ALA A C 1
ATOM 2003 O O . ALA A 1 248 ? 3.947 -11.848 -11.746 1.00 98.75 248 ALA A O 1
ATOM 2004 N N . LEU A 1 249 ? 6.102 -11.232 -11.650 1.00 98.69 249 LEU A N 1
ATOM 2005 C CA . LEU A 1 249 ? 6.165 -11.186 -10.186 1.00 98.69 249 LEU A CA 1
ATOM 2006 C C . LEU A 1 249 ? 5.219 -10.118 -9.630 1.00 98.69 249 LEU A C 1
ATOM 2008 O O . LEU A 1 249 ? 4.442 -10.392 -8.716 1.00 98.69 249 LEU A O 1
ATOM 2012 N N . MET A 1 250 ? 5.224 -8.922 -10.214 1.00 98.69 250 MET A N 1
ATOM 2013 C CA . MET A 1 250 ? 4.344 -7.833 -9.793 1.00 98.69 250 MET A CA 1
ATOM 2014 C C . MET A 1 250 ? 2.860 -8.140 -10.072 1.00 98.69 250 MET A C 1
ATOM 2016 O O . MET A 1 250 ? 1.995 -7.782 -9.275 1.00 98.69 250 MET A O 1
ATOM 2020 N N . ALA A 1 251 ? 2.544 -8.892 -11.127 1.00 98.69 251 ALA A N 1
ATOM 2021 C CA . ALA A 1 251 ? 1.193 -9.384 -11.382 1.00 98.69 251 ALA A CA 1
ATOM 2022 C C . ALA A 1 251 ? 0.738 -10.389 -10.308 1.00 98.69 251 ALA A C 1
ATOM 2024 O O . ALA A 1 251 ? -0.400 -10.310 -9.840 1.00 98.69 251 ALA A O 1
ATOM 2025 N N . ILE A 1 252 ? 1.620 -11.292 -9.852 1.00 98.44 252 ILE A N 1
ATOM 2026 C CA . ILE A 1 252 ? 1.322 -12.181 -8.714 1.00 98.44 252 ILE A CA 1
ATOM 2027 C C . ILE A 1 252 ? 1.140 -11.361 -7.430 1.00 98.44 252 ILE A C 1
ATOM 2029 O O . ILE A 1 252 ? 0.192 -11.625 -6.685 1.00 98.44 252 ILE A O 1
ATOM 2033 N N . TYR A 1 253 ? 1.976 -10.341 -7.199 1.00 98.38 253 TYR A N 1
ATOM 2034 C CA . TYR A 1 253 ? 1.820 -9.398 -6.086 1.00 98.38 253 TYR A CA 1
ATOM 2035 C C . TYR A 1 253 ? 0.414 -8.786 -6.068 1.00 98.38 253 TYR A C 1
ATOM 2037 O O . TYR A 1 253 ? -0.308 -8.943 -5.084 1.00 98.38 253 TYR A O 1
ATOM 2045 N N . THR A 1 254 ? -0.033 -8.204 -7.179 1.00 98.44 254 THR A N 1
ATOM 2046 C CA . THR A 1 254 ? -1.367 -7.597 -7.272 1.00 98.44 254 THR A CA 1
ATOM 2047 C C . THR A 1 254 ? -2.492 -8.630 -7.216 1.00 98.44 254 THR A C 1
ATOM 2049 O O . THR A 1 254 ? -3.559 -8.349 -6.669 1.00 98.44 254 THR A O 1
ATOM 2052 N N . SER A 1 255 ? -2.279 -9.856 -7.706 1.00 98.44 255 SER A N 1
ATOM 2053 C CA . SER A 1 255 ? -3.272 -10.935 -7.579 1.00 98.44 255 SER A CA 1
ATOM 2054 C C . SER A 1 255 ? -3.586 -11.281 -6.116 1.00 98.44 255 SER A C 1
ATOM 2056 O O . SER A 1 255 ? -4.696 -11.721 -5.808 1.00 98.44 255 SER A O 1
ATOM 2058 N N . ALA A 1 256 ? -2.642 -11.043 -5.196 1.00 98.00 256 ALA A N 1
ATOM 2059 C CA . ALA A 1 256 ? -2.876 -11.181 -3.764 1.00 98.00 256 ALA A CA 1
ATOM 2060 C C . ALA A 1 256 ? -3.858 -10.117 -3.261 1.00 98.00 256 ALA A C 1
ATOM 2062 O O . ALA A 1 256 ? -4.787 -10.440 -2.525 1.00 98.00 256 ALA A O 1
ATOM 2063 N N . SER A 1 257 ? -3.722 -8.875 -3.712 1.00 97.94 257 SER A N 1
ATOM 2064 C CA . SER A 1 257 ? -4.634 -7.777 -3.371 1.00 97.94 257 SER A CA 1
ATOM 2065 C C . SER A 1 257 ? -6.028 -7.986 -3.958 1.00 97.94 257 SER A C 1
ATOM 2067 O O . SER A 1 257 ? -7.023 -7.813 -3.255 1.00 97.94 257 SER A O 1
ATOM 2069 N N . VAL A 1 258 ? -6.113 -8.490 -5.194 1.00 98.12 258 VAL A N 1
ATOM 2070 C CA . VAL A 1 258 ? -7.381 -8.930 -5.808 1.00 98.12 258 VAL A CA 1
ATOM 2071 C C . VAL A 1 258 ? -8.051 -10.015 -4.958 1.00 98.12 258 VAL A C 1
ATOM 2073 O O . VAL A 1 258 ? -9.258 -9.967 -4.729 1.00 98.12 258 VAL A O 1
ATOM 2076 N N . ALA A 1 259 ? -7.283 -10.986 -4.448 1.00 97.94 259 ALA A N 1
ATOM 2077 C CA . ALA A 1 259 ? -7.815 -12.042 -3.588 1.00 97.94 259 ALA A CA 1
ATOM 2078 C C . ALA A 1 259 ? -8.275 -11.527 -2.212 1.00 97.94 259 ALA A C 1
ATOM 2080 O O . ALA A 1 259 ? -9.243 -12.056 -1.669 1.00 97.94 259 ALA A O 1
ATOM 2081 N N . LEU A 1 260 ? -7.632 -10.492 -1.659 1.00 96.81 260 LEU A N 1
ATOM 2082 C CA . LEU A 1 260 ? -8.112 -9.805 -0.451 1.00 96.81 260 LEU A CA 1
ATOM 2083 C C . LEU A 1 260 ? -9.426 -9.046 -0.710 1.00 96.81 260 LEU A C 1
ATOM 2085 O O . LEU A 1 260 ? -10.260 -8.932 0.193 1.00 96.81 260 LEU A O 1
ATOM 2089 N N . ASN A 1 261 ? -9.637 -8.559 -1.936 1.00 95.38 261 ASN A N 1
ATOM 2090 C CA . ASN A 1 261 ? -10.843 -7.851 -2.362 1.00 95.38 261 ASN A CA 1
ATOM 2091 C C . ASN A 1 261 ? -11.184 -6.685 -1.399 1.00 95.38 261 ASN A C 1
ATOM 2093 O O . ASN A 1 261 ? -10.310 -5.901 -1.033 1.00 95.38 261 ASN A O 1
ATOM 2097 N N . PHE A 1 262 ? -12.426 -6.589 -0.910 1.00 95.62 262 PHE A N 1
ATOM 2098 C CA . PHE A 1 262 ? -12.875 -5.555 0.035 1.00 95.62 262 PHE A CA 1
ATOM 2099 C C . PHE A 1 262 ? -12.143 -5.552 1.387 1.00 95.62 262 PHE A C 1
ATOM 2101 O O . PHE A 1 262 ? -12.328 -4.622 2.174 1.00 95.62 262 PHE A O 1
ATOM 2108 N N . LYS A 1 263 ? -11.351 -6.589 1.683 1.00 96.19 263 LYS A N 1
ATOM 2109 C CA . LYS A 1 263 ? -10.615 -6.757 2.943 1.00 96.19 263 LYS A CA 1
ATOM 2110 C C . LYS A 1 263 ? -9.152 -6.318 2.850 1.00 96.19 263 LYS A C 1
ATOM 2112 O O . LYS A 1 263 ? -8.43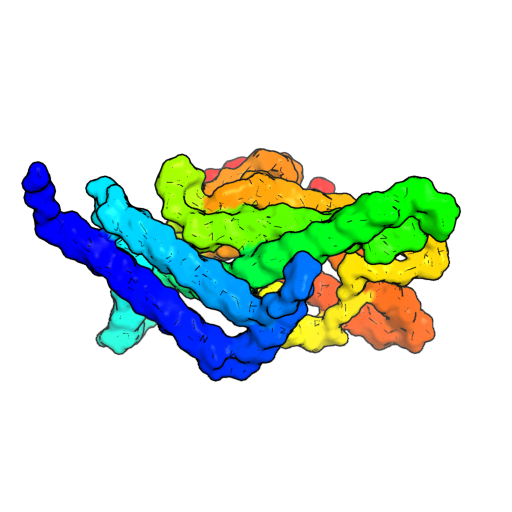6 -6.450 3.839 1.00 96.19 263 LYS A O 1
ATOM 2117 N N . ALA A 1 264 ? -8.705 -5.810 1.701 1.00 96.69 264 ALA A N 1
ATOM 2118 C CA . ALA A 1 264 ? -7.335 -5.349 1.516 1.00 96.69 264 ALA A CA 1
ATOM 2119 C C . ALA A 1 264 ? -7.014 -4.158 2.435 1.00 96.69 264 ALA A C 1
ATOM 2121 O O . ALA A 1 264 ? -7.511 -3.049 2.244 1.00 96.69 264 ALA A O 1
ATOM 2122 N N . SER A 1 265 ? -6.179 -4.381 3.451 1.00 95.88 265 SER A N 1
ATOM 2123 C CA . SER A 1 265 ? -5.566 -3.312 4.240 1.00 95.88 265 SER A CA 1
ATOM 2124 C C . SER A 1 265 ? -4.381 -3.808 5.060 1.00 95.88 265 SER A C 1
ATOM 2126 O O . SER A 1 265 ? -4.344 -4.948 5.508 1.00 95.88 265 SER A O 1
ATOM 2128 N N . ASN A 1 266 ? -3.423 -2.913 5.297 1.00 97.00 266 ASN A N 1
ATOM 2129 C CA . ASN A 1 266 ? -2.296 -3.153 6.196 1.00 97.00 266 ASN A CA 1
ATOM 2130 C C . ASN A 1 266 ? -2.761 -3.197 7.662 1.00 97.00 266 ASN A C 1
ATOM 2132 O O . ASN A 1 266 ? -3.674 -2.457 8.025 1.00 97.00 266 ASN A O 1
ATOM 2136 N N . LEU A 1 267 ? -2.074 -3.978 8.505 1.00 97.56 267 LEU A N 1
ATOM 2137 C CA . LEU A 1 267 ? -2.216 -4.021 9.976 1.00 97.56 267 LEU A CA 1
ATOM 2138 C C . LEU A 1 267 ? -3.580 -4.480 10.516 1.00 97.56 267 LEU A C 1
ATOM 2140 O O . LEU A 1 267 ? -3.776 -4.510 11.727 1.00 97.56 267 LEU A O 1
ATOM 2144 N N . THR A 1 268 ? -4.542 -4.829 9.667 1.00 97.38 268 THR A N 1
ATOM 2145 C CA . THR A 1 268 ? -5.900 -5.165 10.110 1.00 97.38 268 THR A CA 1
ATOM 2146 C C . THR A 1 268 ? -6.183 -6.649 10.050 1.00 97.38 268 THR A C 1
ATOM 2148 O O . THR A 1 268 ? -5.786 -7.314 9.098 1.00 97.38 268 THR A O 1
ATOM 2151 N N . HIS A 1 269 ? -7.041 -7.115 10.949 1.00 97.25 269 HIS A N 1
ATOM 2152 C CA . HIS A 1 269 ? -7.773 -8.354 10.757 1.00 97.25 269 HIS A CA 1
ATOM 2153 C C . HIS A 1 269 ? -9.195 -8.062 10.244 1.00 97.25 269 HIS A C 1
ATOM 2155 O O . HIS A 1 269 ? -9.975 -7.359 10.894 1.00 97.25 269 HIS A O 1
ATOM 2161 N N . ARG A 1 270 ? -9.540 -8.624 9.077 1.00 96.31 270 ARG A N 1
ATOM 2162 C CA . ARG A 1 270 ? -10.879 -8.550 8.446 1.00 96.31 270 ARG A CA 1
ATOM 2163 C C . ARG A 1 270 ? -11.414 -9.932 8.034 1.00 96.31 270 ARG A C 1
ATOM 2165 O O . ARG A 1 270 ? -12.311 -10.057 7.197 1.00 96.31 270 ARG A O 1
ATOM 2172 N N . GLY A 1 271 ? -10.859 -10.986 8.625 1.00 94.31 271 GLY A N 1
ATOM 2173 C CA . GLY A 1 271 ? -11.082 -12.384 8.268 1.00 94.31 271 GLY A CA 1
ATOM 2174 C C . GLY A 1 271 ? -9.971 -12.962 7.391 1.00 94.31 271 GLY A C 1
ATOM 2175 O O . GLY A 1 271 ? -9.394 -12.262 6.560 1.00 94.31 271 GLY A O 1
ATOM 2176 N N . ILE A 1 272 ? -9.717 -14.25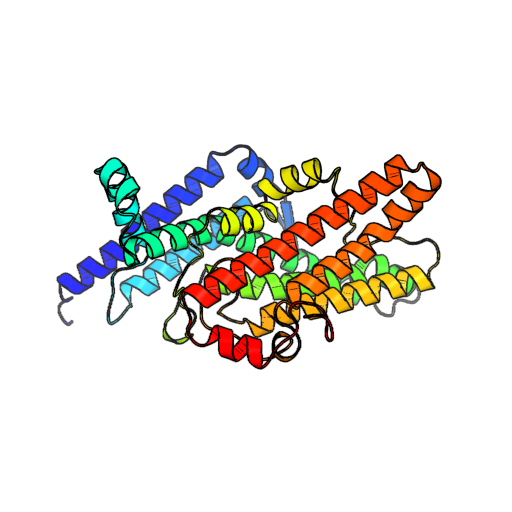6 7.570 1.00 95.50 272 ILE A N 1
ATOM 2177 C CA . ILE A 1 272 ? -8.656 -14.999 6.884 1.00 95.50 272 ILE A CA 1
ATOM 2178 C C . ILE A 1 272 ? -9.033 -15.298 5.427 1.00 95.50 272 ILE A C 1
ATOM 2180 O O . ILE A 1 272 ? -10.168 -15.676 5.128 1.00 95.50 272 ILE A O 1
ATOM 2184 N N . ILE A 1 273 ? -8.065 -15.143 4.521 1.00 95.44 273 ILE A N 1
ATOM 2185 C CA . ILE A 1 273 ? -8.198 -15.430 3.089 1.00 95.44 273 ILE A CA 1
ATOM 2186 C C . ILE A 1 273 ? -7.298 -16.610 2.735 1.00 95.44 273 ILE A C 1
ATOM 2188 O O . ILE A 1 273 ? -6.102 -16.584 2.993 1.00 95.44 273 ILE A O 1
ATOM 2192 N N . ALA A 1 274 ? -7.892 -17.647 2.142 1.00 95.62 274 ALA A N 1
ATOM 2193 C CA . ALA A 1 274 ? -7.219 -18.910 1.821 1.00 95.62 274 ALA A CA 1
ATOM 2194 C C . ALA A 1 274 ? -7.413 -19.340 0.351 1.00 95.62 274 ALA A C 1
ATOM 2196 O O . ALA A 1 274 ? -7.297 -20.518 0.016 1.00 95.62 274 ALA A O 1
ATOM 2197 N N . HIS A 1 275 ? -7.750 -18.397 -0.533 1.00 96.12 275 HIS A N 1
ATOM 2198 C CA . HIS A 1 275 ? -7.938 -18.624 -1.970 1.00 96.12 275 HIS A CA 1
ATOM 2199 C C . HIS A 1 275 ? -7.036 -17.707 -2.807 1.00 96.12 275 HIS A C 1
ATOM 2201 O O . HIS A 1 275 ? -6.353 -16.828 -2.285 1.00 96.12 275 HIS A O 1
ATOM 2207 N N . GLY A 1 276 ? -7.030 -17.900 -4.129 1.00 96.56 276 GLY A N 1
ATOM 2208 C CA . GLY A 1 276 ? -6.095 -17.194 -5.009 1.00 96.56 276 GLY A CA 1
ATOM 2209 C C . GLY A 1 276 ? -4.648 -17.596 -4.690 1.00 96.56 276 GLY A C 1
ATOM 2210 O O . GLY A 1 276 ? -4.409 -18.780 -4.443 1.00 96.56 276 GLY A O 1
ATOM 2211 N N . PRO A 1 277 ? -3.677 -16.667 -4.667 1.00 97.25 277 PRO A N 1
ATOM 2212 C CA . PRO A 1 277 ? -2.285 -17.007 -4.366 1.00 97.25 277 PRO A CA 1
ATOM 2213 C C . PRO A 1 277 ? -2.079 -17.475 -2.913 1.00 97.25 277 PRO A C 1
ATOM 2215 O O . PRO A 1 277 ? -1.184 -18.280 -2.657 1.00 97.25 277 PRO A O 1
ATOM 2218 N N . TYR A 1 278 ? -2.964 -17.080 -1.987 1.00 97.81 278 TYR A N 1
ATOM 2219 C CA . TYR A 1 278 ? -2.933 -17.504 -0.580 1.00 97.81 278 TYR A CA 1
ATOM 2220 C C . TYR A 1 278 ? -3.162 -19.009 -0.375 1.00 97.81 278 TYR A C 1
ATOM 2222 O O . TYR A 1 278 ? -2.903 -19.531 0.700 1.00 97.81 278 TYR A O 1
ATOM 2230 N N . ARG A 1 279 ? -3.610 -19.757 -1.394 1.00 96.69 279 ARG A N 1
ATOM 2231 C CA . ARG A 1 279 ? -3.709 -21.227 -1.294 1.00 96.69 279 ARG A CA 1
ATOM 2232 C C . ARG A 1 279 ? -2.353 -21.938 -1.379 1.00 96.69 279 ARG A C 1
ATOM 2234 O O . ARG A 1 279 ? -2.277 -23.123 -1.075 1.00 96.69 279 ARG A O 1
ATOM 2241 N N . PHE A 1 280 ? -1.316 -21.245 -1.855 1.00 96.44 280 PHE A N 1
ATOM 2242 C CA . PHE A 1 280 ? 0.008 -21.821 -2.102 1.00 96.44 280 PHE A CA 1
ATOM 2243 C C . PHE A 1 280 ? 1.036 -21.389 -1.057 1.00 96.44 280 PHE A C 1
ATOM 2245 O O . PHE A 1 280 ? 1.809 -22.216 -0.575 1.00 96.44 280 PHE A O 1
ATOM 2252 N N . ILE A 1 281 ? 1.040 -20.101 -0.717 1.00 97.62 281 ILE A N 1
ATOM 2253 C CA . ILE A 1 281 ? 1.958 -19.475 0.239 1.00 97.62 281 ILE A CA 1
ATOM 2254 C C . ILE A 1 281 ? 1.212 -18.401 1.030 1.00 97.62 281 ILE A C 1
ATOM 2256 O O . ILE A 1 281 ? 0.269 -17.801 0.517 1.00 97.62 281 ILE A O 1
ATOM 2260 N N . ARG A 1 282 ? 1.634 -18.141 2.270 1.00 97.62 282 ARG A N 1
ATOM 2261 C CA . ARG A 1 282 ? 0.926 -17.208 3.164 1.00 97.62 282 ARG A CA 1
ATOM 2262 C C . ARG A 1 282 ? 1.153 -15.732 2.827 1.00 97.62 282 ARG A C 1
ATOM 2264 O O . ARG A 1 282 ? 0.241 -14.942 3.028 1.00 97.62 282 ARG A O 1
ATOM 2271 N N . HIS A 1 283 ? 2.311 -15.373 2.263 1.00 97.88 283 HIS A N 1
ATOM 2272 C CA . HIS A 1 283 ? 2.680 -13.980 1.949 1.00 97.88 283 HIS A CA 1
ATOM 2273 C C . HIS A 1 283 ? 3.130 -13.789 0.488 1.00 97.88 283 HIS A C 1
ATOM 2275 O O . HIS A 1 283 ? 4.278 -13.408 0.234 1.00 97.88 283 HIS A O 1
ATOM 2281 N N . PRO A 1 284 ? 2.245 -14.039 -0.497 1.00 97.94 284 PRO A N 1
ATOM 2282 C CA . PRO A 1 284 ? 2.587 -13.948 -1.916 1.00 97.94 284 PRO A CA 1
ATOM 2283 C C . PRO A 1 284 ? 3.000 -12.541 -2.351 1.00 97.94 284 PRO A C 1
ATOM 2285 O O . PRO A 1 284 ? 3.986 -12.387 -3.068 1.00 97.94 284 PRO A O 1
ATOM 2288 N N . ALA A 1 285 ? 2.311 -11.505 -1.863 1.00 97.81 285 ALA A N 1
ATOM 2289 C CA . ALA A 1 285 ? 2.668 -10.121 -2.156 1.00 97.81 285 ALA A CA 1
ATOM 2290 C C . ALA A 1 285 ? 4.104 -9.806 -1.706 1.00 97.81 285 ALA A C 1
ATOM 2292 O O . ALA A 1 285 ? 4.917 -9.296 -2.475 1.00 97.81 285 ALA A O 1
ATOM 2293 N N . TYR A 1 286 ? 4.451 -10.161 -0.470 1.00 97.62 286 TYR A N 1
ATOM 2294 C CA . TYR A 1 286 ? 5.752 -9.819 0.095 1.00 97.62 286 TYR A CA 1
ATOM 2295 C C . TYR A 1 286 ? 6.903 -10.501 -0.645 1.00 97.62 286 TYR A C 1
ATOM 2297 O O . TYR A 1 286 ? 7.876 -9.828 -0.987 1.00 97.62 286 TYR A O 1
ATOM 2305 N N . VAL A 1 287 ? 6.799 -11.799 -0.950 1.00 97.56 287 VAL A N 1
ATOM 2306 C CA . VAL A 1 287 ? 7.880 -12.500 -1.664 1.00 97.56 287 VAL A CA 1
ATOM 2307 C C . VAL A 1 287 ? 8.027 -12.002 -3.100 1.00 97.56 287 VAL A C 1
ATOM 2309 O O . VAL A 1 287 ? 9.140 -11.703 -3.526 1.00 97.56 287 VAL A O 1
ATOM 2312 N N . CYS A 1 288 ? 6.924 -11.837 -3.835 1.00 98.12 288 CYS A N 1
ATOM 2313 C CA . CYS A 1 288 ? 6.984 -11.434 -5.237 1.00 98.12 288 CYS A CA 1
ATOM 2314 C C . CYS A 1 288 ? 7.505 -10.006 -5.402 1.00 98.12 288 CYS A C 1
ATOM 2316 O O . CYS A 1 288 ? 8.323 -9.761 -6.285 1.00 98.12 288 CYS A O 1
ATOM 2318 N N . LYS A 1 289 ? 7.110 -9.085 -4.514 1.00 96.69 289 LYS A N 1
ATOM 2319 C CA . LYS A 1 289 ? 7.631 -7.714 -4.514 1.00 96.69 289 LYS A CA 1
ATOM 2320 C C . LYS A 1 289 ? 9.130 -7.665 -4.232 1.00 96.69 289 LYS A C 1
ATOM 2322 O O . LYS A 1 289 ? 9.851 -6.964 -4.932 1.00 96.69 289 LYS A O 1
ATOM 2327 N N . ASN A 1 290 ? 9.616 -8.440 -3.260 1.00 96.44 290 ASN A N 1
ATOM 2328 C CA . ASN A 1 290 ? 11.055 -8.504 -2.991 1.00 96.44 290 ASN A CA 1
ATOM 2329 C C . ASN A 1 290 ? 11.826 -9.093 -4.171 1.00 96.44 290 ASN A C 1
ATOM 2331 O O . ASN A 1 290 ? 12.839 -8.530 -4.565 1.00 96.44 290 ASN A O 1
ATOM 2335 N N . LEU A 1 291 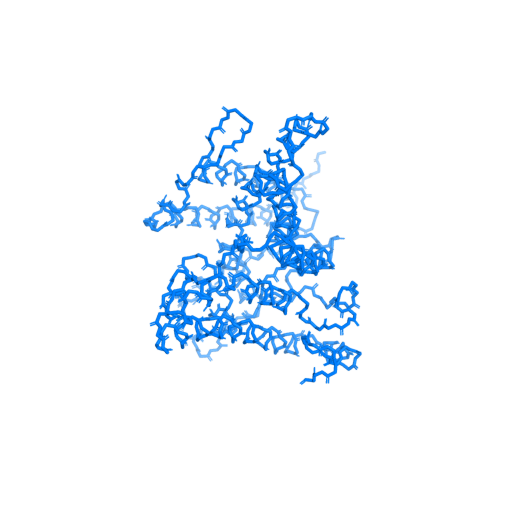? 11.348 -10.187 -4.770 1.00 97.62 291 LEU A N 1
ATOM 2336 C CA . LEU A 1 291 ? 11.993 -10.768 -5.951 1.00 97.62 291 LEU A CA 1
ATOM 2337 C C . LEU A 1 291 ? 12.024 -9.784 -7.132 1.00 97.62 291 LEU A C 1
ATOM 2339 O O . LEU A 1 291 ? 13.046 -9.682 -7.805 1.00 97.62 291 LEU A O 1
ATOM 2343 N N . ALA A 1 292 ? 10.950 -9.017 -7.348 1.00 98.12 292 ALA A N 1
ATOM 2344 C CA . ALA A 1 292 ? 10.913 -7.962 -8.360 1.00 98.12 292 ALA A CA 1
ATOM 2345 C C . ALA A 1 292 ? 11.959 -6.869 -8.080 1.00 98.12 292 ALA A C 1
ATOM 2347 O O . ALA A 1 292 ? 12.675 -6.454 -8.988 1.00 98.12 292 ALA A O 1
ATOM 2348 N N . TRP A 1 293 ? 12.120 -6.459 -6.820 1.00 97.00 293 TRP A N 1
ATOM 2349 C CA . TRP A 1 293 ? 13.162 -5.511 -6.416 1.00 97.00 293 TRP A CA 1
ATOM 2350 C C . TRP A 1 293 ? 14.583 -6.067 -6.547 1.00 97.00 293 TRP A C 1
ATOM 2352 O O . TRP A 1 293 ? 15.485 -5.330 -6.933 1.00 97.00 293 TRP A O 1
ATOM 2362 N N . TRP A 1 294 ? 14.800 -7.364 -6.314 1.00 97.56 294 TRP A N 1
ATOM 2363 C CA . TRP A 1 294 ? 16.088 -8.008 -6.597 1.00 97.56 294 TRP A CA 1
ATOM 2364 C C . TRP A 1 294 ? 16.434 -7.984 -8.094 1.00 97.56 294 TRP A C 1
ATOM 2366 O O . TRP A 1 294 ? 17.600 -7.802 -8.435 1.00 97.56 294 TRP A O 1
ATOM 2376 N N . ILE A 1 295 ? 15.446 -8.096 -8.991 1.00 98.06 295 ILE A N 1
ATOM 2377 C CA . ILE A 1 295 ? 15.653 -7.867 -10.434 1.00 98.06 295 ILE A CA 1
ATOM 2378 C C . ILE A 1 295 ? 15.959 -6.384 -10.698 1.00 98.06 295 ILE A C 1
ATOM 2380 O O . ILE A 1 295 ? 16.918 -6.070 -11.403 1.00 98.06 295 ILE A O 1
ATOM 2384 N N . GLY A 1 296 ? 15.192 -5.476 -10.085 1.00 97.44 296 GLY A N 1
ATOM 2385 C CA . GLY A 1 296 ? 15.386 -4.023 -10.159 1.00 97.44 296 GLY A CA 1
ATOM 2386 C C . GLY A 1 296 ? 16.758 -3.540 -9.671 1.00 97.44 296 GLY A C 1
ATOM 2387 O O . GLY A 1 296 ? 17.245 -2.513 -10.140 1.00 97.44 296 GLY A O 1
ATOM 2388 N N . LEU A 1 297 ? 17.404 -4.292 -8.773 1.00 97.00 297 LEU A N 1
ATOM 2389 C CA . LEU A 1 297 ? 18.767 -4.057 -8.281 1.00 97.00 297 LEU A CA 1
ATOM 2390 C C . LEU A 1 297 ? 19.846 -4.338 -9.337 1.00 97.00 297 LEU A C 1
ATOM 2392 O O . LEU A 1 297 ? 20.965 -3.840 -9.218 1.00 97.00 297 LEU A O 1
ATOM 2396 N N . GLY A 1 298 ? 19.539 -5.164 -10.341 1.00 96.62 298 GLY A N 1
ATOM 2397 C CA . GLY A 1 298 ? 20.506 -5.724 -11.287 1.00 96.62 298 GLY A CA 1
ATOM 2398 C C . GLY A 1 298 ? 21.489 -4.703 -11.876 1.00 96.62 298 GLY A C 1
ATOM 2399 O O . GLY A 1 298 ? 22.695 -4.911 -11.740 1.00 96.62 298 GLY A O 1
ATOM 2400 N N . PRO A 1 299 ? 21.027 -3.582 -12.464 1.00 95.81 299 PRO A N 1
ATOM 2401 C CA . PRO A 1 299 ? 21.920 -2.586 -13.058 1.00 95.81 299 PRO A CA 1
ATOM 2402 C C . PRO A 1 299 ? 22.864 -1.943 -12.032 1.00 95.81 299 PRO A C 1
ATOM 2404 O O . PRO A 1 299 ? 24.062 -1.806 -12.282 1.00 95.81 299 PRO A O 1
ATOM 2407 N N . ALA A 1 300 ? 22.350 -1.612 -10.842 1.00 95.56 300 ALA A N 1
ATOM 2408 C CA . ALA A 1 300 ? 23.156 -1.054 -9.759 1.00 95.56 300 ALA A CA 1
ATOM 2409 C C . ALA A 1 300 ? 24.206 -2.058 -9.260 1.00 95.56 300 ALA A C 1
ATOM 2411 O O . ALA A 1 300 ? 25.344 -1.678 -8.987 1.00 95.56 300 ALA A O 1
ATOM 2412 N N . LEU A 1 301 ? 23.854 -3.345 -9.190 1.00 96.25 301 LEU A N 1
ATOM 2413 C CA . LEU A 1 301 ? 24.782 -4.400 -8.795 1.00 96.25 301 LEU A CA 1
ATOM 2414 C C . LEU A 1 301 ? 25.896 -4.608 -9.832 1.00 96.25 301 LEU A C 1
ATOM 2416 O O . LEU A 1 301 ? 27.053 -4.754 -9.445 1.00 96.25 301 LEU A O 1
ATOM 2420 N N . ILE A 1 302 ? 25.578 -4.575 -11.131 1.00 96.19 302 ILE A N 1
ATOM 2421 C CA . ILE A 1 302 ? 26.579 -4.658 -12.211 1.00 96.19 302 ILE A CA 1
ATOM 2422 C C . ILE A 1 302 ? 27.588 -3.511 -12.087 1.00 96.19 302 ILE A C 1
ATOM 2424 O O . ILE A 1 302 ? 28.797 -3.750 -12.087 1.00 96.19 302 ILE A O 1
ATOM 2428 N N . LEU A 1 303 ? 27.102 -2.280 -11.900 1.00 95.25 303 LEU A N 1
ATOM 2429 C CA . LEU A 1 303 ? 27.960 -1.112 -11.692 1.00 95.25 303 LEU A CA 1
ATOM 2430 C C . LEU A 1 303 ? 28.810 -1.248 -10.420 1.00 95.25 303 LEU A C 1
ATOM 2432 O O . LEU A 1 303 ? 30.007 -0.954 -10.421 1.00 95.25 303 LEU A O 1
ATOM 2436 N N . ALA A 1 304 ? 28.213 -1.727 -9.329 1.00 95.75 304 ALA A N 1
ATOM 2437 C CA . ALA A 1 304 ? 28.907 -1.928 -8.064 1.00 95.75 304 ALA A CA 1
ATOM 2438 C C . ALA A 1 304 ? 30.061 -2.936 -8.186 1.00 95.75 304 ALA A C 1
ATOM 2440 O O . ALA A 1 304 ? 31.145 -2.677 -7.658 1.00 95.75 304 ALA A O 1
ATOM 2441 N N . ILE A 1 305 ? 29.856 -4.033 -8.929 1.00 97.06 305 ILE A N 1
ATOM 2442 C CA . ILE A 1 305 ? 30.879 -5.056 -9.208 1.00 97.06 305 ILE A CA 1
ATOM 2443 C C . ILE A 1 305 ? 32.088 -4.457 -9.930 1.00 97.06 305 ILE A C 1
ATOM 2445 O O . ILE A 1 305 ? 33.224 -4.797 -9.608 1.00 97.06 305 ILE A O 1
ATOM 2449 N N . GLN A 1 306 ? 31.855 -3.538 -10.867 1.00 96.38 306 GLN A N 1
ATOM 2450 C CA . GLN A 1 306 ? 32.919 -2.843 -11.597 1.00 96.38 306 GLN A CA 1
ATOM 2451 C C . GLN A 1 306 ? 33.620 -1.762 -10.760 1.00 96.38 306 GLN A C 1
ATOM 2453 O O . GLN A 1 306 ? 34.704 -1.313 -11.123 1.00 96.38 306 GLN A O 1
ATOM 2458 N N . THR A 1 307 ? 33.012 -1.339 -9.649 1.00 96.31 307 THR A N 1
ATOM 2459 C CA . THR A 1 307 ? 33.489 -0.211 -8.844 1.00 96.31 307 THR A CA 1
ATOM 2460 C C . THR A 1 307 ? 34.358 -0.661 -7.670 1.00 96.31 307 THR A C 1
ATOM 2462 O O . THR A 1 307 ? 35.523 -0.284 -7.582 1.00 96.31 307 THR A O 1
ATOM 2465 N N . SER A 1 308 ? 33.799 -1.406 -6.708 1.00 97.12 308 SER A N 1
ATOM 2466 C CA . SER A 1 308 ? 34.530 -1.846 -5.506 1.00 97.12 308 SER A CA 1
ATOM 2467 C C . SER A 1 308 ? 33.739 -2.859 -4.677 1.00 97.12 308 SER A C 1
ATOM 2469 O O . SER A 1 308 ? 32.509 -2.886 -4.717 1.00 97.12 308 SER A O 1
ATOM 2471 N N . LEU A 1 309 ? 34.430 -3.616 -3.816 1.00 96.88 309 LEU A N 1
ATOM 2472 C CA . LEU A 1 309 ? 33.779 -4.488 -2.831 1.00 96.88 309 LEU A CA 1
ATOM 2473 C C . LEU A 1 309 ? 32.813 -3.713 -1.920 1.00 96.88 309 LEU A C 1
ATOM 2475 O O . LEU A 1 309 ? 31.715 -4.188 -1.646 1.00 96.88 309 LEU A O 1
ATOM 2479 N N . THR A 1 310 ? 33.181 -2.504 -1.491 1.00 95.25 310 THR A N 1
ATOM 2480 C CA . THR A 1 310 ? 32.309 -1.652 -0.669 1.00 95.25 310 THR A CA 1
ATOM 2481 C C . THR A 1 310 ? 31.010 -1.313 -1.398 1.00 95.25 310 THR A C 1
ATOM 2483 O O . THR A 1 310 ? 29.941 -1.406 -0.801 1.00 95.25 310 THR A O 1
ATOM 2486 N N . ALA A 1 311 ? 31.071 -0.980 -2.691 1.00 94.75 311 ALA A N 1
ATOM 2487 C CA . ALA A 1 311 ? 29.874 -0.709 -3.488 1.00 94.75 311 ALA A CA 1
ATOM 2488 C C . ALA A 1 311 ? 28.962 -1.944 -3.584 1.00 94.75 311 ALA A C 1
ATOM 2490 O O . ALA A 1 311 ? 27.743 -1.814 -3.454 1.00 94.75 311 ALA A O 1
ATOM 2491 N N . ILE A 1 312 ? 29.542 -3.140 -3.751 1.00 95.94 312 ILE A N 1
ATOM 2492 C CA . ILE A 1 312 ? 28.788 -4.406 -3.759 1.00 95.94 312 ILE A CA 1
ATOM 2493 C C . ILE A 1 312 ? 28.082 -4.603 -2.414 1.00 95.94 312 ILE A C 1
ATOM 2495 O O . ILE A 1 312 ? 26.872 -4.825 -2.383 1.00 95.94 312 ILE A O 1
ATOM 2499 N N . LEU A 1 313 ? 28.818 -4.480 -1.303 1.00 94.75 313 LEU A N 1
ATOM 2500 C CA . LEU A 1 313 ? 28.282 -4.677 0.046 1.00 94.75 313 LEU A CA 1
ATOM 2501 C C . LEU A 1 313 ? 27.160 -3.686 0.373 1.00 94.75 313 LEU A C 1
ATOM 2503 O O . LEU A 1 313 ? 26.151 -4.092 0.942 1.00 94.75 313 LEU A O 1
ATOM 2507 N N . MET A 1 314 ? 27.293 -2.418 -0.024 1.00 93.56 314 MET A N 1
ATOM 2508 C CA . MET A 1 314 ? 26.247 -1.406 0.170 1.00 93.56 314 MET A CA 1
ATOM 2509 C C . MET A 1 314 ? 24.994 -1.708 -0.661 1.00 93.56 314 MET A C 1
ATOM 2511 O O . MET A 1 314 ? 23.880 -1.643 -0.148 1.00 93.56 314 MET A O 1
ATOM 2515 N N . THR A 1 315 ? 25.168 -2.092 -1.927 1.00 94.81 315 THR A N 1
ATOM 2516 C CA . THR A 1 315 ? 24.058 -2.379 -2.852 1.00 94.81 315 THR A CA 1
ATOM 2517 C C . THR A 1 315 ? 23.272 -3.619 -2.414 1.00 94.81 315 THR A C 1
ATOM 2519 O O . THR A 1 315 ? 22.047 -3.578 -2.285 1.00 94.81 315 THR A O 1
ATOM 2522 N N . VAL A 1 316 ? 23.973 -4.718 -2.115 1.00 95.50 316 VAL A N 1
ATOM 2523 C CA . VAL A 1 316 ? 23.362 -5.969 -1.634 1.00 95.50 316 VAL A CA 1
ATOM 2524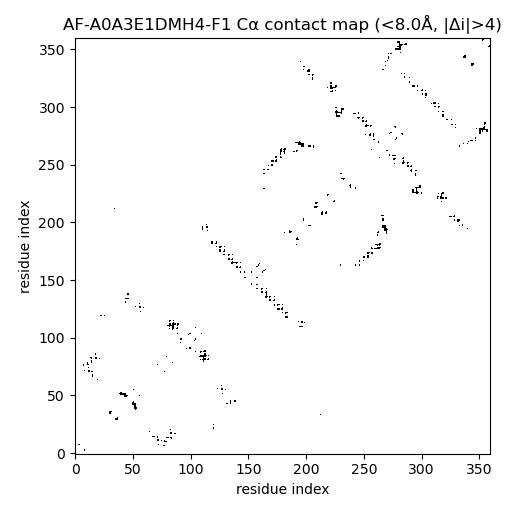 C C . VAL A 1 316 ? 22.807 -5.799 -0.221 1.00 95.50 316 VAL A C 1
ATOM 2526 O O . VAL A 1 316 ? 21.699 -6.254 0.058 1.00 95.50 316 VAL A O 1
ATOM 2529 N N . GLY A 1 317 ? 23.541 -5.116 0.662 1.00 95.06 317 GLY A N 1
ATOM 2530 C CA . GLY A 1 317 ? 23.112 -4.820 2.028 1.00 95.06 317 GLY A CA 1
ATOM 2531 C C . GLY A 1 317 ? 21.823 -4.001 2.069 1.00 95.06 317 GLY A C 1
ATOM 2532 O O . GLY A 1 317 ? 20.936 -4.308 2.866 1.00 95.06 317 GLY A O 1
ATOM 2533 N N . SER A 1 318 ? 21.671 -3.037 1.155 1.00 94.38 318 SER A N 1
ATOM 2534 C CA . SER A 1 318 ? 20.432 -2.270 1.009 1.00 94.38 318 SER A CA 1
ATOM 2535 C C . SER A 1 318 ? 19.236 -3.166 0.705 1.00 94.38 318 SER A C 1
ATOM 2537 O O . SER A 1 318 ? 18.228 -3.154 1.419 1.00 94.38 318 SER A O 1
ATOM 2539 N N . MET A 1 319 ? 19.360 -4.003 -0.327 1.00 95.25 319 MET A N 1
ATOM 2540 C CA . MET A 1 319 ? 18.277 -4.894 -0.739 1.00 95.25 319 MET A CA 1
ATOM 2541 C C . MET A 1 319 ? 17.971 -5.970 0.311 1.00 95.25 319 MET A C 1
ATOM 2543 O O . MET A 1 319 ? 16.812 -6.336 0.534 1.00 95.25 319 MET A O 1
ATOM 2547 N N . PHE A 1 320 ? 19.001 -6.441 1.014 1.00 95.81 320 PHE A N 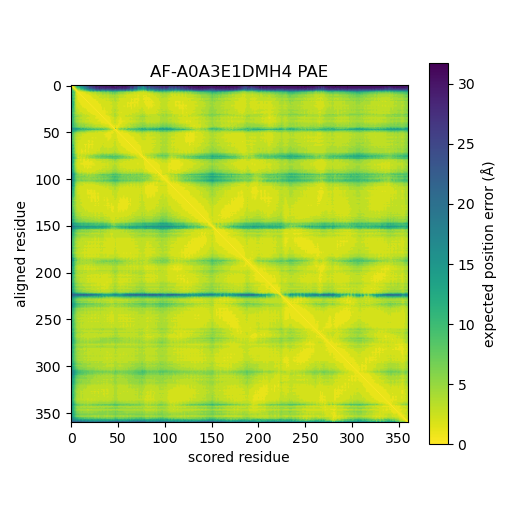1
ATOM 2548 C CA . PHE A 1 320 ? 18.834 -7.331 2.154 1.00 95.81 320 PHE A CA 1
ATOM 2549 C C . PHE A 1 320 ? 18.027 -6.663 3.276 1.00 95.81 320 PHE A C 1
ATOM 2551 O O . PHE A 1 320 ? 17.096 -7.276 3.794 1.00 95.81 320 PHE A O 1
ATOM 2558 N N . GLY A 1 321 ? 18.302 -5.395 3.600 1.00 96.00 321 GLY A N 1
ATOM 2559 C CA . GLY A 1 321 ? 17.525 -4.620 4.573 1.00 96.00 321 GLY A CA 1
ATOM 2560 C C . GLY A 1 321 ? 16.035 -4.549 4.222 1.00 96.00 321 GLY A C 1
ATOM 2561 O O . GLY A 1 321 ? 15.179 -4.810 5.073 1.00 96.00 321 GLY A O 1
ATOM 2562 N N . TRP A 1 322 ? 15.708 -4.287 2.953 1.00 95.69 322 TRP A N 1
ATOM 2563 C CA . TRP A 1 322 ? 14.322 -4.310 2.471 1.00 95.69 322 TRP A CA 1
ATOM 2564 C C . TRP A 1 322 ? 13.676 -5.690 2.605 1.00 95.69 322 TRP A C 1
ATOM 2566 O O . TRP A 1 322 ? 12.559 -5.796 3.119 1.00 95.69 322 TRP A O 1
ATOM 2576 N N . SER A 1 323 ? 14.401 -6.746 2.235 1.00 96.31 323 SER A N 1
ATOM 2577 C CA . SER A 1 323 ? 13.937 -8.131 2.389 1.00 96.31 323 SER A CA 1
ATOM 2578 C C . SER A 1 323 ? 13.641 -8.466 3.857 1.00 96.31 323 SER A C 1
ATOM 2580 O O . SER A 1 323 ? 12.606 -9.063 4.161 1.00 96.31 323 SER A O 1
ATOM 2582 N N . VAL A 1 324 ? 14.491 -8.010 4.785 1.00 97.06 324 VAL A N 1
ATOM 2583 C CA . VAL A 1 324 ? 14.287 -8.166 6.233 1.00 97.06 324 VAL A CA 1
ATOM 2584 C C . VAL A 1 324 ? 13.048 -7.410 6.713 1.00 97.06 324 VAL A C 1
ATOM 2586 O O . VAL A 1 324 ? 12.275 -7.972 7.484 1.00 97.06 324 VAL A O 1
ATOM 2589 N N . ILE A 1 325 ? 12.789 -6.181 6.251 1.00 97.06 325 ILE A N 1
ATOM 2590 C CA . ILE A 1 325 ? 11.567 -5.451 6.640 1.00 97.06 325 ILE A CA 1
ATOM 2591 C C . ILE A 1 325 ? 10.308 -6.216 6.235 1.00 97.06 325 ILE A C 1
ATOM 2593 O O . ILE A 1 325 ? 9.394 -6.356 7.046 1.00 97.06 325 ILE A O 1
ATOM 2597 N N . TYR A 1 326 ? 10.244 -6.737 5.009 1.00 97.06 326 TYR A N 1
ATOM 2598 C CA . TYR A 1 326 ? 9.076 -7.502 4.560 1.00 97.06 326 TYR A CA 1
ATOM 2599 C C . TYR A 1 326 ? 8.941 -8.844 5.279 1.00 97.06 326 TYR A C 1
ATOM 2601 O O . TYR A 1 326 ? 7.822 -9.270 5.566 1.00 97.06 326 TYR A O 1
ATOM 2609 N N . TYR A 1 327 ? 10.061 -9.475 5.631 1.00 97.50 327 TYR A N 1
ATOM 2610 C CA . TYR A 1 327 ? 10.059 -10.643 6.503 1.00 97.50 327 TYR A CA 1
ATOM 2611 C C . TYR A 1 327 ? 9.469 -10.311 7.882 1.00 97.50 327 TYR A C 1
ATOM 2613 O O . TYR A 1 327 ? 8.548 -10.986 8.338 1.00 97.50 327 TYR A O 1
ATOM 2621 N N . MET A 1 328 ? 9.927 -9.226 8.512 1.00 98.25 328 MET A N 1
ATOM 2622 C CA . MET A 1 328 ? 9.421 -8.776 9.811 1.00 98.25 328 MET A CA 1
ATOM 2623 C C . MET A 1 328 ? 7.940 -8.403 9.757 1.00 98.25 328 MET A C 1
ATOM 2625 O O .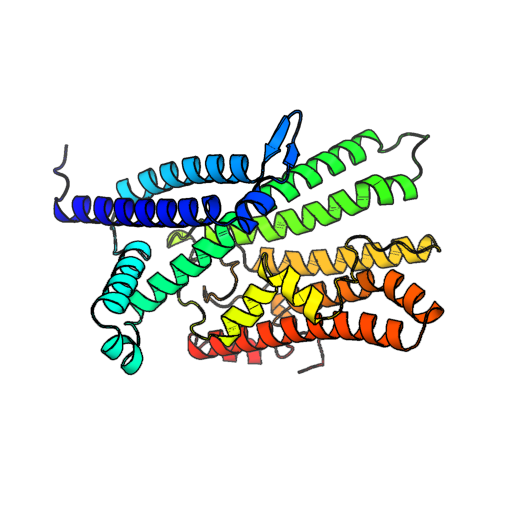 MET A 1 328 ? 7.196 -8.771 10.659 1.00 98.25 328 MET A O 1
ATOM 2629 N N . ARG A 1 329 ? 7.493 -7.737 8.684 1.00 97.94 329 ARG A N 1
ATOM 2630 C CA . ARG A 1 329 ? 6.073 -7.433 8.454 1.00 97.94 329 ARG A CA 1
ATOM 2631 C C . ARG A 1 329 ? 5.217 -8.689 8.427 1.00 97.94 329 ARG A C 1
ATOM 2633 O O . ARG A 1 329 ? 4.173 -8.718 9.070 1.00 97.94 329 ARG A O 1
ATOM 2640 N N . ALA A 1 330 ? 5.668 -9.716 7.708 1.00 97.62 330 ALA A N 1
ATOM 2641 C CA . ALA A 1 330 ? 4.976 -10.994 7.673 1.00 97.62 330 ALA A CA 1
ATOM 2642 C C . ALA A 1 330 ? 4.854 -11.576 9.082 1.00 97.62 330 ALA A C 1
ATOM 2644 O O . ALA A 1 330 ? 3.757 -11.937 9.486 1.00 97.62 330 ALA A O 1
ATOM 2645 N N . LEU A 1 331 ? 5.950 -11.618 9.849 1.00 97.62 331 LEU A N 1
ATOM 2646 C CA . LEU A 1 331 ? 5.934 -12.149 11.214 1.00 97.62 331 LEU A CA 1
ATOM 2647 C C . LEU A 1 331 ? 4.957 -11.392 12.118 1.00 97.62 331 LEU A C 1
ATOM 2649 O O . LEU A 1 331 ? 4.099 -12.023 12.728 1.00 97.62 331 LEU A O 1
ATOM 2653 N N . THR A 1 332 ? 5.023 -10.058 12.144 1.00 98.19 332 THR A N 1
ATOM 2654 C CA . THR A 1 332 ? 4.113 -9.245 12.968 1.00 98.19 332 THR A CA 1
ATOM 2655 C C . THR A 1 332 ? 2.655 -9.426 12.561 1.00 98.19 332 THR A C 1
ATOM 2657 O O . THR A 1 332 ? 1.777 -9.496 13.415 1.00 98.19 332 THR A O 1
ATOM 2660 N N . GLU A 1 333 ? 2.391 -9.557 11.260 1.00 98.00 333 GLU A N 1
ATOM 2661 C CA . GLU A 1 333 ? 1.048 -9.804 10.745 1.00 98.00 333 GLU A CA 1
ATOM 2662 C C . GLU A 1 333 ? 0.533 -11.188 11.159 1.00 98.00 333 GLU A C 1
ATOM 2664 O O . GLU A 1 333 ? -0.585 -11.292 11.659 1.00 98.00 333 GLU A O 1
ATOM 2669 N N . GLU A 1 334 ? 1.344 -12.244 11.023 1.00 97.56 334 GLU A N 1
ATOM 2670 C CA . GLU A 1 334 ? 0.961 -13.586 11.472 1.00 97.56 334 GLU A CA 1
ATOM 2671 C C . GLU A 1 334 ? 0.707 -13.636 12.980 1.00 97.56 334 GLU A C 1
ATOM 2673 O O . GLU A 1 334 ? -0.263 -14.256 13.408 1.00 97.56 334 GLU A O 1
ATOM 2678 N N . ASP A 1 335 ? 1.556 -12.993 13.779 1.00 97.69 335 ASP A N 1
ATOM 2679 C CA . ASP A 1 335 ? 1.427 -12.975 15.237 1.00 97.69 335 ASP A CA 1
ATOM 2680 C C . ASP A 1 335 ? 0.179 -12.207 15.676 1.00 97.69 335 ASP A C 1
ATOM 2682 O O . ASP A 1 335 ? -0.569 -12.678 16.539 1.00 97.69 335 ASP A O 1
ATOM 2686 N N . HIS A 1 336 ? -0.113 -11.073 15.030 1.00 98.00 336 HIS A N 1
ATOM 2687 C CA . HIS A 1 336 ? -1.370 -10.366 15.240 1.00 98.00 336 HIS A CA 1
ATOM 2688 C C . HIS A 1 336 ? -2.563 -11.261 14.890 1.00 98.00 336 HIS A C 1
ATOM 2690 O O . HIS A 1 336 ? -3.456 -11.396 15.725 1.00 98.00 336 HIS A O 1
ATOM 2696 N N . LEU A 1 337 ? -2.571 -11.914 13.722 1.00 97.62 337 LEU A N 1
ATOM 2697 C CA . LEU A 1 337 ? -3.672 -12.791 13.305 1.00 97.62 337 LEU A CA 1
ATOM 2698 C C . LEU A 1 337 ? -3.878 -13.966 14.272 1.00 97.62 337 LEU A C 1
ATOM 2700 O O . LEU A 1 337 ? -5.013 -14.207 14.672 1.00 97.62 337 LEU A O 1
ATOM 2704 N N . ARG A 1 338 ? -2.806 -14.629 14.733 1.00 96.81 338 ARG A N 1
ATOM 2705 C CA . ARG A 1 338 ? -2.894 -15.685 15.766 1.00 96.81 338 ARG A CA 1
ATOM 2706 C C . ARG A 1 338 ? -3.482 -15.181 17.078 1.00 96.81 338 ARG A C 1
ATOM 2708 O O . ARG A 1 338 ? -4.193 -15.915 17.749 1.00 96.81 338 ARG A O 1
ATOM 2715 N N . SER A 1 339 ? -3.187 -13.938 17.457 1.00 96.06 339 SER A N 1
ATOM 2716 C CA . SER A 1 339 ? -3.657 -13.378 18.729 1.00 96.06 339 SER A CA 1
ATOM 2717 C C . SER A 1 339 ? -5.146 -13.006 18.746 1.00 96.06 339 SER A C 1
ATOM 2719 O O . SER A 1 339 ? -5.690 -12.753 19.821 1.00 96.06 339 SER A O 1
ATOM 2721 N N . VAL A 1 340 ? -5.798 -12.932 17.578 1.00 95.75 340 VAL A N 1
ATOM 2722 C CA . VAL A 1 340 ? -7.181 -12.432 17.440 1.00 95.75 340 VAL A CA 1
ATOM 2723 C C . VAL A 1 340 ? -8.123 -13.352 16.659 1.00 95.75 340 VAL A C 1
ATOM 2725 O O . VAL A 1 340 ? -9.324 -13.081 16.645 1.00 95.75 340 VAL A O 1
ATOM 2728 N N . ASP A 1 341 ? -7.618 -14.384 15.976 1.00 94.69 341 ASP A N 1
ATOM 2729 C CA . ASP A 1 341 ? -8.422 -15.308 15.170 1.00 94.69 341 ASP A CA 1
ATOM 2730 C C . ASP A 1 341 ? -7.999 -16.774 15.382 1.00 94.69 341 ASP A C 1
ATOM 2732 O O . ASP A 1 341 ? -6.945 -17.217 14.919 1.00 94.69 341 ASP A O 1
ATOM 2736 N N . ASP A 1 342 ? -8.881 -17.549 16.019 1.00 94.19 342 ASP A N 1
ATOM 2737 C CA . ASP A 1 342 ? -8.677 -18.971 16.340 1.00 94.19 342 ASP A CA 1
ATOM 2738 C C . ASP A 1 342 ? -8.567 -19.883 15.097 1.00 94.19 342 ASP A C 1
ATOM 2740 O O . ASP A 1 342 ? -8.187 -21.054 15.190 1.00 94.19 342 ASP A O 1
ATOM 2744 N N . THR A 1 343 ? -8.919 -19.387 13.907 1.00 94.94 343 THR A N 1
ATOM 2745 C CA . THR A 1 343 ? -8.860 -20.145 12.648 1.00 94.94 343 THR A CA 1
ATOM 2746 C C . THR A 1 343 ? -7.536 -19.972 11.908 1.00 94.94 343 THR A C 1
ATOM 2748 O O . THR A 1 343 ? -7.238 -20.751 10.994 1.00 94.94 343 THR A O 1
ATOM 2751 N N . TYR A 1 344 ? -6.703 -19.000 12.296 1.00 96.75 344 TYR A N 1
ATOM 2752 C CA . TYR A 1 344 ? -5.471 -18.702 11.566 1.00 96.75 344 TYR A CA 1
ATOM 2753 C C . TYR A 1 344 ? -4.442 -19.840 11.628 1.00 96.75 344 TYR A C 1
ATOM 2755 O O . TYR A 1 344 ? -3.782 -20.144 10.629 1.00 96.75 344 TYR A O 1
ATOM 2763 N N . ASP A 1 345 ? -4.356 -20.550 12.753 1.00 96.06 345 ASP A N 1
ATOM 2764 C CA . ASP A 1 345 ? -3.480 -21.720 12.870 1.00 96.06 345 ASP A CA 1
ATOM 2765 C C . ASP A 1 345 ? -3.950 -22.886 11.990 1.00 96.06 345 ASP A C 1
ATOM 2767 O O . ASP A 1 345 ? -3.130 -23.576 11.379 1.00 96.06 345 ASP A O 1
ATOM 2771 N N . GLN A 1 346 ? -5.265 -23.061 11.821 1.00 96.31 346 GLN A N 1
ATOM 2772 C CA . GLN A 1 346 ? -5.817 -24.055 10.892 1.00 96.31 346 GLN A CA 1
ATOM 2773 C C . GLN A 1 346 ? -5.452 -23.718 9.441 1.00 96.31 346 GLN A C 1
ATOM 2775 O O . GLN A 1 346 ? -5.177 -24.610 8.634 1.00 96.31 346 GLN A O 1
ATOM 2780 N N . TYR A 1 347 ? -5.423 -22.429 9.097 1.00 96.56 347 TYR A N 1
ATOM 2781 C CA . TYR A 1 347 ? -4.930 -21.973 7.802 1.00 96.56 347 TYR A CA 1
ATOM 2782 C C . TYR A 1 347 ? -3.430 -22.254 7.637 1.00 96.56 347 TYR A C 1
ATOM 2784 O O . TYR A 1 347 ? -3.040 -22.807 6.610 1.00 96.56 347 TYR A O 1
ATOM 2792 N N . CYS A 1 348 ? -2.603 -21.996 8.654 1.00 96.31 348 CYS A N 1
ATOM 2793 C CA . CYS A 1 348 ? -1.166 -22.303 8.618 1.00 96.31 348 CYS A CA 1
ATOM 2794 C C . CYS A 1 348 ? -0.876 -23.808 8.465 1.00 96.31 348 CYS A C 1
ATOM 2796 O O . CYS A 1 348 ? 0.091 -24.187 7.806 1.00 96.31 348 CYS A O 1
ATOM 2798 N N . GLN A 1 349 ? -1.719 -24.683 9.023 1.00 95.06 349 GLN A N 1
ATOM 2799 C CA . GLN A 1 349 ? -1.601 -26.134 8.830 1.00 95.06 349 GLN A CA 1
ATOM 2800 C C . GLN A 1 349 ? -1.873 -26.556 7.378 1.00 95.06 349 GLN A C 1
ATOM 2802 O O . GLN A 1 349 ? -1.213 -27.464 6.864 1.00 95.06 349 GLN A O 1
ATOM 2807 N N . LYS A 1 350 ? -2.826 -25.892 6.710 1.00 95.19 350 LYS A N 1
ATOM 2808 C CA . LYS A 1 350 ? -3.154 -26.127 5.294 1.00 95.19 350 LYS A CA 1
ATOM 2809 C C . LYS A 1 350 ? -2.099 -25.528 4.364 1.00 95.19 350 LYS A C 1
ATOM 2811 O O . LYS A 1 350 ? -1.665 -26.189 3.426 1.00 95.19 350 LYS A O 1
ATOM 2816 N N . VAL A 1 351 ? -1.669 -24.300 4.640 1.00 96.38 351 VAL A N 1
ATOM 2817 C CA . VAL A 1 351 ? -0.700 -23.541 3.840 1.00 96.38 351 VAL A CA 1
ATOM 2818 C C . VAL A 1 351 ? 0.577 -23.366 4.652 1.00 96.38 351 VAL A C 1
ATOM 2820 O O . VAL A 1 351 ? 0.809 -22.349 5.306 1.00 96.38 351 VAL A O 1
ATOM 2823 N N . LYS A 1 352 ? 1.412 -24.407 4.613 1.00 94.50 352 LYS A N 1
ATOM 2824 C CA . LYS A 1 352 ? 2.617 -24.523 5.450 1.00 94.50 352 LYS A CA 1
ATOM 2825 C C . LYS A 1 352 ? 3.652 -23.440 5.139 1.00 94.50 352 LYS A C 1
ATOM 2827 O O . LYS A 1 352 ? 4.291 -22.889 6.034 1.00 94.50 352 LYS A O 1
ATOM 2832 N N . TYR A 1 353 ? 3.801 -23.113 3.861 1.00 96.12 353 TYR A N 1
ATOM 2833 C CA . TYR A 1 353 ? 4.881 -22.267 3.368 1.00 96.12 353 TYR A CA 1
ATOM 2834 C C . TYR A 1 353 ? 4.571 -20.787 3.572 1.00 96.12 353 TYR A C 1
ATOM 2836 O O . TYR A 1 353 ? 3.511 -20.295 3.174 1.00 96.12 353 TYR A O 1
ATOM 2844 N N . ARG A 1 354 ? 5.505 -20.054 4.185 1.00 95.19 354 ARG A N 1
ATOM 2845 C CA . ARG A 1 354 ? 5.340 -18.611 4.397 1.00 95.19 354 ARG A CA 1
ATOM 2846 C C . ARG A 1 354 ? 5.545 -17.819 3.106 1.00 95.19 354 ARG A C 1
ATOM 2848 O O . ARG A 1 354 ? 4.688 -17.018 2.741 1.00 95.19 354 ARG A O 1
ATOM 2855 N N . PHE A 1 355 ? 6.650 -18.087 2.410 1.00 95.75 355 PHE A N 1
ATOM 2856 C CA . PHE A 1 355 ? 7.077 -17.331 1.226 1.00 95.75 355 PHE A CA 1
ATOM 2857 C C . PHE A 1 355 ? 7.399 -18.219 0.025 1.00 95.75 355 PHE A C 1
ATOM 2859 O O . PHE A 1 355 ? 6.975 -17.913 -1.082 1.00 95.75 355 PHE A O 1
ATOM 2866 N N . ILE A 1 356 ? 8.146 -19.308 0.230 1.00 92.31 356 ILE A N 1
ATOM 2867 C CA . ILE A 1 356 ? 8.657 -20.158 -0.850 1.00 92.31 356 ILE A CA 1
ATOM 2868 C C . ILE A 1 356 ? 8.158 -21.587 -0.620 1.00 92.31 356 ILE A C 1
ATOM 2870 O O . ILE A 1 356 ? 8.396 -22.135 0.459 1.00 92.31 356 ILE A O 1
ATOM 2874 N N . PRO A 1 357 ? 7.483 -22.218 -1.598 1.00 87.12 357 PRO A N 1
ATOM 2875 C CA . PRO A 1 357 ? 7.107 -23.621 -1.493 1.00 87.12 357 PRO A CA 1
ATOM 2876 C C . PRO A 1 357 ? 8.322 -24.508 -1.200 1.00 87.12 357 PRO A C 1
ATOM 2878 O O . PRO A 1 357 ? 9.345 -24.414 -1.870 1.00 87.12 357 PRO A O 1
ATOM 2881 N N . GLY A 1 358 ? 8.210 -25.363 -0.186 1.00 84.56 358 GLY A N 1
ATOM 2882 C CA . GLY A 1 358 ? 9.302 -26.225 0.280 1.00 84.56 358 GLY A CA 1
ATOM 2883 C C . GLY A 1 358 ? 10.179 -25.621 1.384 1.00 84.56 358 GLY A C 1
ATOM 2884 O O . GLY A 1 358 ? 10.944 -26.362 1.992 1.00 84.56 358 GLY A O 1
ATOM 2885 N N . VAL A 1 359 ? 10.028 -24.330 1.704 1.00 82.38 359 VAL A N 1
ATOM 2886 C CA . VAL A 1 359 ? 10.717 -23.659 2.820 1.00 82.38 359 VAL A CA 1
ATOM 2887 C C . VAL A 1 359 ? 9.678 -23.259 3.871 1.00 82.38 359 VAL A C 1
ATOM 2889 O O . VAL A 1 359 ? 8.751 -22.498 3.575 1.00 82.38 359 VAL A O 1
ATOM 2892 N N . VAL A 1 360 ? 9.789 -23.827 5.076 1.00 66.62 360 VAL A N 1
ATOM 2893 C CA . VAL A 1 360 ? 8.845 -23.598 6.190 1.00 66.62 360 VAL A CA 1
ATOM 2894 C C . VAL A 1 360 ? 9.202 -22.335 6.960 1.00 66.62 360 VAL A C 1
ATOM 2896 O O . VAL A 1 360 ? 10.383 -22.207 7.343 1.00 66.62 360 VAL A O 1
#

Mean predicted aligned error: 4.14 Å

Solvent-accessible surface area (backbone atoms only — not comparable to full-atom values): 18786 Å² total; per-residue (Å²): 138,79,79,74,56,63,71,60,55,52,42,24,51,50,42,42,55,42,41,51,51,51,52,49,53,49,52,50,50,47,67,69,37,69,69,44,46,58,63,29,60,45,69,43,68,46,99,91,48,74,42,32,36,47,59,52,44,51,54,52,48,53,52,49,51,52,51,48,49,54,47,43,74,64,47,89,78,71,68,87,40,48,47,50,27,19,52,51,36,54,49,43,50,72,76,37,44,72,58,34,71,74,72,47,68,58,71,64,26,42,41,10,35,47,51,50,54,49,34,64,61,47,39,63,52,27,54,37,49,32,50,49,24,47,32,50,18,52,53,22,44,51,50,40,60,74,49,58,90,43,92,88,56,53,69,68,56,47,36,68,75,16,46,51,51,19,53,53,23,47,35,50,25,57,29,31,48,26,35,34,44,24,55,74,46,71,44,77,93,68,62,20,46,80,76,42,53,60,88,46,70,63,45,50,49,47,52,46,39,72,35,86,79,39,26,63,55,46,27,53,75,31,68,41,80,59,55,39,97,77,51,70,50,93,52,64,69,58,28,50,52,54,49,52,51,32,50,52,26,41,44,50,21,24,44,36,32,60,56,42,31,57,45,19,58,83,66,50,43,40,74,91,73,66,52,69,53,36,53,61,18,66,36,47,36,56,44,24,47,46,54,28,40,59,55,12,24,44,49,52,46,56,53,15,67,77,68,36,72,66,44,36,53,42,52,53,48,16,55,48,48,55,48,48,40,50,51,49,37,50,52,40,50,52,52,43,43,55,75,76,35,91,59,46,61,60,47,42,69,74,26,62,15,46,61,44,85,94,45,115

Foldseek 3Di:
DDDDPVVLQVLLVVQLVLVVVLLVVLVVVLVPDPQSVVVQQDWADADHDIDGLNNQLVVVVVVLSVVSNVCSNPPPGRDRDLSNLCVVLVVCCVPPVPCCVVPNDDQSSQQSNQLSVQLSPVLSVLRSLLVRLVRQLVVLVVVLVVLPPDPPDDPLNSCVVRVLSNLLSVLSNLLSVQANLLSSDDDVVVLQDFPHFQPDPLLVVLVCCVDPPNVVVLQVVLLHQLFDLQDDDPDSVCSVVLSVLLSVLSNQLSQVSVQCGSNDDGRTDSDDGCDGCNVAAPCSNLQSNLVSRVSRNVVQCVVQVVPDPVSNCSSVSSSVSSNVSSVSNLVSSLVSCVVRPPCSVVSCVSHVHHHDPPHD

Sequence (360 aa):
MTILNTPIFLQRLRNLSVSLLLIVVVGVFYAAIPYFQRYFSVHTHFFAEDFTRWQVLLTVTLGYVFLLMVFYLSEKTPGISKSILCLRALKRLVSSPQLTWRAGLPADERLGLLSVLLKAFFAPLMVVWLFDHTALMLSNGSELLAAWGKPETDWLSLFNDHGFWFLFKLILFLDVVFFTIGYLIELPALNNEIRSVDPTLLGWTVALACYPPFNDLTSKIFGGGYSADFPHFDHPVFHVVANVLLLALMAIYTSASVALNFKASNLTHRGIIAHGPYRFIRHPAYVCKNLAWWIGLGPALILAIQTSLTAILMTVGSMFGWSVIYYMRALTEEDHLRSVDDTYDQYCQKVKYRFIPGVV

pLDDT: mean 95.2, std 6.48, range [42.62, 98.81]